Protein AF-A0A090WNZ6-F1 (afdb_monomer)

Structure (mmCIF, N/CA/C/O backbone):
data_AF-A0A090WNZ6-F1
#
_entry.id   AF-A0A090WNZ6-F1
#
loop_
_atom_site.group_PDB
_atom_site.id
_atom_site.type_symbol
_atom_site.label_atom_id
_atom_site.label_alt_id
_atom_site.label_comp_id
_atom_site.label_asym_id
_atom_site.label_entity_id
_atom_site.label_seq_id
_atom_site.pdbx_PDB_ins_code
_atom_site.Cartn_x
_atom_site.Cartn_y
_atom_site.Cartn_z
_atom_site.occupancy
_atom_site.B_iso_or_equiv
_atom_site.auth_seq_id
_atom_site.auth_comp_id
_atom_site.auth_asym_id
_atom_site.auth_atom_id
_atom_site.pdbx_PDB_model_num
ATOM 1 N N . MET A 1 1 ? -18.895 10.164 -5.876 1.00 46.97 1 MET A N 1
ATOM 2 C CA . MET A 1 1 ? -17.592 10.548 -5.286 1.00 46.97 1 MET A CA 1
ATOM 3 C C . MET A 1 1 ? -16.826 11.353 -6.332 1.00 46.97 1 MET A C 1
ATOM 5 O O . MET A 1 1 ? -16.895 10.978 -7.493 1.00 46.97 1 MET A O 1
ATOM 9 N N . LYS A 1 2 ? -16.181 12.482 -5.998 1.00 40.06 2 LYS A N 1
ATOM 10 C CA . LYS A 1 2 ? -15.364 13.226 -6.980 1.00 40.06 2 LYS A CA 1
ATOM 11 C C . LYS A 1 2 ? -13.959 12.619 -6.993 1.00 40.06 2 LYS A C 1
ATOM 13 O O . LYS A 1 2 ? -13.130 12.989 -6.171 1.00 40.06 2 LYS A O 1
ATOM 18 N N . VAL A 1 3 ? -13.725 11.649 -7.872 1.00 45.88 3 VAL A N 1
ATOM 19 C CA . VAL A 1 3 ? -12.399 11.051 -8.083 1.00 45.88 3 VAL A CA 1
ATOM 20 C C . VAL A 1 3 ? -11.543 12.067 -8.836 1.00 45.88 3 VAL A C 1
ATOM 22 O O . VAL A 1 3 ? -11.916 12.508 -9.922 1.00 45.88 3 VAL A O 1
ATOM 25 N N . LYS A 1 4 ? -10.422 12.494 -8.249 1.00 48.03 4 LYS A N 1
ATOM 26 C CA . LYS A 1 4 ? -9.432 13.307 -8.961 1.00 48.03 4 LYS A CA 1
ATOM 27 C C . LYS A 1 4 ? -8.450 12.349 -9.619 1.00 48.03 4 LYS A C 1
ATOM 29 O O . LYS A 1 4 ? -7.671 11.716 -8.916 1.00 48.03 4 LYS A O 1
ATOM 34 N N . GLN A 1 5 ? -8.481 12.269 -10.946 1.00 51.75 5 GLN A N 1
ATOM 35 C CA . GLN A 1 5 ? -7.433 11.579 -11.689 1.00 51.75 5 GLN A CA 1
ATOM 36 C C . GLN A 1 5 ? -6.120 12.337 -11.487 1.00 51.75 5 GLN A C 1
ATOM 38 O O . GLN A 1 5 ? -6.023 13.539 -11.755 1.00 51.75 5 GLN A O 1
ATOM 43 N N . VAL A 1 6 ? -5.133 11.643 -10.936 1.00 55.00 6 VAL A N 1
ATOM 44 C CA . VAL A 1 6 ? -3.769 12.140 -10.805 1.00 55.00 6 VAL A CA 1
ATOM 45 C C . VAL A 1 6 ? -2.987 11.459 -11.910 1.00 55.00 6 VAL A C 1
ATOM 47 O O . VAL A 1 6 ? -2.898 10.241 -11.913 1.00 55.00 6 VAL A O 1
ATOM 50 N N . TYR A 1 7 ? -2.457 12.234 -12.848 1.00 58.69 7 TYR A N 1
ATOM 51 C CA . TYR A 1 7 ? -1.535 11.727 -13.855 1.00 58.69 7 TYR A CA 1
ATOM 52 C C . TYR A 1 7 ? -0.127 12.126 -13.439 1.00 58.69 7 TYR A C 1
ATOM 54 O O . TYR A 1 7 ? 0.137 13.302 -13.179 1.00 58.69 7 TYR A O 1
ATOM 62 N N . ASN A 1 8 ? 0.762 11.145 -13.355 1.00 72.25 8 ASN A N 1
ATOM 63 C CA . ASN A 1 8 ? 2.189 11.373 -13.232 1.00 72.25 8 ASN A CA 1
ATOM 64 C C . ASN A 1 8 ? 2.881 10.407 -14.208 1.00 72.25 8 ASN A C 1
ATOM 66 O O . ASN A 1 8 ? 2.684 9.201 -14.062 1.00 72.25 8 ASN A O 1
ATOM 70 N N . PRO A 1 9 ? 3.641 10.920 -15.196 1.00 75.25 9 PRO A N 1
ATOM 71 C CA . PRO A 1 9 ? 4.259 10.104 -16.243 1.00 75.25 9 PRO A CA 1
ATOM 72 C C . PRO A 1 9 ? 5.263 9.072 -15.712 1.00 75.25 9 PRO A C 1
ATOM 74 O O . PRO A 1 9 ? 5.584 8.117 -16.413 1.00 75.25 9 PRO A O 1
ATOM 77 N N . ASP A 1 10 ? 5.739 9.229 -14.476 1.00 83.44 10 ASP A N 1
ATOM 78 C CA . ASP A 1 10 ? 6.678 8.285 -13.875 1.00 83.44 10 ASP A CA 1
ATOM 79 C C . ASP A 1 10 ? 6.022 6.943 -13.515 1.00 83.44 10 ASP A C 1
ATOM 81 O O . ASP A 1 10 ? 6.733 5.941 -13.391 1.00 83.44 10 ASP A O 1
ATOM 85 N N . PHE A 1 11 ? 4.690 6.907 -13.382 1.00 88.19 11 PHE A N 1
ATOM 86 C CA . PHE A 1 11 ? 3.914 5.730 -12.992 1.00 88.19 11 PHE A CA 1
ATOM 87 C C . PHE A 1 11 ? 3.150 5.129 -14.173 1.00 88.19 11 PHE A C 1
ATOM 89 O O . PHE A 1 11 ? 2.476 5.838 -14.914 1.00 88.19 11 PHE A O 1
ATOM 96 N N . ASP A 1 12 ? 3.223 3.807 -14.293 1.00 90.50 12 ASP A N 1
ATOM 97 C CA . ASP A 1 12 ? 2.558 3.011 -15.334 1.00 90.50 12 ASP A CA 1
ATOM 98 C C . ASP A 1 12 ? 1.103 2.702 -14.959 1.00 90.50 12 ASP A C 1
ATOM 100 O O . ASP A 1 12 ? 0.230 2.569 -15.811 1.00 90.50 12 ASP A O 1
ATOM 104 N N . PHE A 1 13 ? 0.813 2.671 -13.658 1.00 90.94 13 PHE A N 1
ATOM 105 C CA . PHE A 1 13 ? -0.542 2.634 -13.125 1.00 90.94 13 PHE A CA 1
ATOM 106 C C . PHE A 1 13 ? -0.665 3.612 -11.960 1.00 90.94 13 PHE A C 1
ATOM 108 O O . PHE A 1 13 ? 0.208 3.680 -11.095 1.00 90.94 13 PHE A O 1
ATOM 115 N N . ILE A 1 14 ? -1.759 4.369 -11.913 1.00 90.00 14 ILE A N 1
ATOM 116 C CA . ILE A 1 14 ? -2.039 5.304 -10.824 1.00 90.00 14 ILE A CA 1
ATOM 117 C C . ILE A 1 14 ? -3.527 5.306 -10.509 1.00 90.00 14 ILE A C 1
ATOM 119 O O . ILE A 1 14 ? -4.358 5.484 -11.390 1.00 90.00 14 ILE A O 1
ATOM 123 N N . CYS A 1 15 ? -3.883 5.120 -9.243 1.00 88.25 15 CYS A N 1
ATOM 124 C CA . CYS A 1 15 ? -5.271 5.190 -8.802 1.00 88.25 15 CYS A CA 1
ATOM 125 C C . CYS A 1 15 ? -5.361 5.785 -7.398 1.00 88.25 15 CYS A C 1
ATOM 127 O O . CYS A 1 15 ? -4.384 5.851 -6.648 1.00 88.25 15 CYS A O 1
ATOM 129 N N . GLY A 1 16 ? -6.549 6.244 -7.028 1.00 84.50 16 GLY A N 1
ATOM 130 C CA . GLY A 1 16 ? -6.779 6.754 -5.691 1.00 84.50 16 GLY A CA 1
ATOM 131 C C . GLY A 1 16 ? -7.926 7.735 -5.607 1.00 84.50 16 GLY A C 1
ATOM 132 O O . GLY A 1 16 ? -8.477 8.196 -6.605 1.00 84.50 16 GLY A O 1
ATOM 133 N N . TYR A 1 17 ? -8.268 8.082 -4.378 1.00 78.31 17 TYR A N 1
ATOM 134 C CA . TYR A 1 17 ? -9.267 9.091 -4.086 1.00 78.31 17 TYR A CA 1
ATOM 135 C C . TYR A 1 17 ? -8.933 9.801 -2.776 1.00 78.31 17 TYR A C 1
ATOM 137 O O . TYR A 1 17 ? -8.335 9.239 -1.859 1.00 78.31 17 TYR A O 1
ATOM 145 N N . ILE A 1 18 ? -9.353 11.059 -2.686 1.00 73.19 18 ILE A N 1
ATOM 146 C CA . ILE A 1 18 ? -9.272 11.878 -1.478 1.00 73.19 18 ILE A CA 1
ATOM 147 C C . ILE A 1 18 ? -10.666 12.447 -1.240 1.00 73.19 18 ILE A C 1
ATOM 149 O O . ILE A 1 18 ? -11.291 12.946 -2.175 1.00 73.19 18 ILE A O 1
ATOM 153 N N . GLY A 1 19 ? -11.152 12.372 -0.001 1.00 63.72 19 GLY A N 1
ATOM 154 C CA . GLY A 1 19 ? -12.458 12.927 0.365 1.00 63.72 19 GLY A CA 1
ATOM 155 C C . GLY A 1 19 ? -13.442 11.930 0.974 1.00 63.72 19 GLY A C 1
ATOM 156 O O . GLY A 1 19 ? -14.636 12.220 1.015 1.00 63.72 19 GLY A O 1
ATOM 157 N N . GLY A 1 20 ? -12.972 10.767 1.433 1.00 61.25 20 GLY A N 1
ATOM 158 C CA . GLY A 1 20 ? -13.752 9.909 2.322 1.00 61.25 20 GLY A CA 1
ATOM 159 C C . GLY A 1 20 ? -13.645 10.411 3.762 1.00 61.25 20 GLY A C 1
ATOM 160 O O . GLY A 1 20 ? -12.571 10.831 4.185 1.00 61.25 20 GLY A O 1
ATOM 161 N N . PHE A 1 21 ? -14.742 10.376 4.521 1.00 55.56 21 PHE A N 1
ATOM 162 C CA . PHE A 1 21 ? -14.697 10.618 5.973 1.00 55.56 21 PHE A 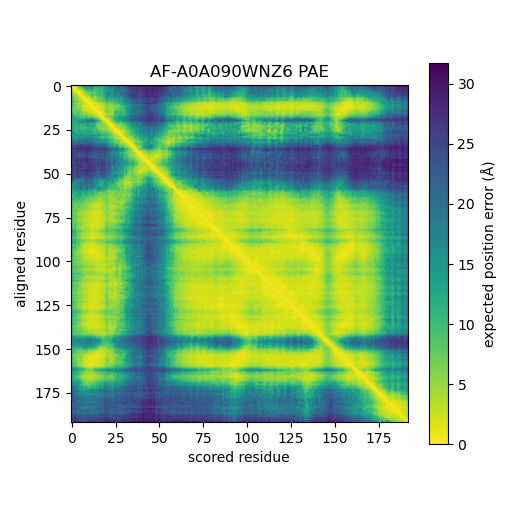CA 1
ATOM 163 C C . PHE A 1 21 ? -14.261 9.370 6.757 1.00 55.56 21 PHE A C 1
ATOM 165 O O . PHE A 1 21 ? -13.927 9.466 7.935 1.00 55.56 21 PHE A O 1
ATOM 172 N N . ASP A 1 22 ? -14.277 8.201 6.111 1.00 68.69 22 ASP A N 1
ATOM 173 C CA . ASP A 1 22 ? -13.901 6.931 6.719 1.00 68.69 22 ASP A CA 1
ATOM 174 C C . ASP A 1 22 ? -12.411 6.640 6.479 1.00 68.69 22 ASP A C 1
ATOM 176 O O . ASP A 1 22 ? -11.923 6.656 5.347 1.00 68.69 22 ASP A O 1
ATOM 180 N N . ASP A 1 23 ? -11.687 6.381 7.568 1.00 72.38 23 ASP A N 1
ATOM 181 C CA . ASP A 1 23 ? -10.275 5.994 7.555 1.00 72.38 23 ASP A CA 1
ATOM 182 C C . ASP A 1 23 ? -10.031 4.666 6.833 1.00 72.38 23 ASP A C 1
ATOM 184 O O . ASP A 1 23 ? -10.890 3.783 6.851 1.00 72.38 23 ASP A O 1
ATOM 188 N N . VAL A 1 24 ? -8.822 4.492 6.277 1.00 69.88 24 VAL A N 1
ATOM 189 C CA . VAL A 1 24 ? -8.410 3.225 5.656 1.00 69.88 24 VAL A CA 1
ATOM 190 C C . VAL A 1 24 ? -8.458 2.093 6.700 1.00 69.88 24 VAL A C 1
ATOM 192 O O . VAL A 1 24 ? -7.712 2.118 7.696 1.00 69.88 24 VAL A O 1
ATOM 195 N N . PRO A 1 25 ? -9.351 1.108 6.513 1.00 75.56 25 PRO A N 1
ATOM 196 C CA . PRO A 1 25 ? -9.523 0.002 7.438 1.00 75.56 25 PRO A CA 1
ATOM 197 C C . PRO A 1 25 ? -8.424 -1.046 7.235 1.00 75.56 25 PRO A C 1
ATOM 199 O O . PRO A 1 25 ? -7.869 -1.190 6.150 1.00 75.56 25 PRO A O 1
ATOM 202 N N . THR A 1 26 ? -8.126 -1.806 8.283 1.00 73.75 26 THR A N 1
ATOM 203 C CA . THR A 1 26 ? -7.236 -2.970 8.222 1.00 73.75 26 THR A CA 1
ATOM 204 C C . THR A 1 26 ? -8.030 -4.248 8.449 1.00 73.75 26 THR A C 1
ATOM 206 O O . THR A 1 26 ? -9.087 -4.247 9.087 1.00 73.75 26 THR A O 1
ATOM 209 N N . LYS A 1 27 ? -7.508 -5.389 7.980 1.00 68.88 27 LYS A N 1
ATOM 210 C CA . LYS A 1 27 ? -8.117 -6.707 8.251 1.00 68.88 27 LYS A CA 1
ATOM 211 C C . LYS A 1 27 ? -8.309 -6.976 9.755 1.00 68.88 27 LYS A C 1
ATOM 213 O O . LYS A 1 27 ? -9.261 -7.665 10.124 1.00 68.88 27 LYS A O 1
ATOM 218 N N . GLN A 1 28 ? -7.458 -6.402 10.607 1.00 64.94 28 GLN A N 1
ATOM 219 C CA . GLN A 1 28 ? -7.516 -6.533 12.065 1.00 64.94 28 GLN A CA 1
ATOM 220 C C . GLN A 1 28 ? -8.725 -5.817 12.690 1.00 64.94 28 GLN A C 1
ATOM 222 O O . GLN A 1 28 ? -9.253 -6.288 13.695 1.00 64.94 28 GLN A O 1
ATOM 227 N N . ASP A 1 29 ? -9.248 -4.753 12.066 1.00 67.44 29 ASP A N 1
ATOM 228 C CA . ASP A 1 29 ? -10.399 -4.007 12.603 1.00 67.44 29 ASP A CA 1
ATOM 229 C C . ASP A 1 29 ? -11.680 -4.857 12.682 1.00 67.44 29 ASP A C 1
ATOM 231 O O . ASP A 1 29 ? -12.606 -4.530 13.431 1.00 67.44 29 ASP A O 1
ATOM 235 N N . LYS A 1 30 ? -11.740 -5.972 11.931 1.00 62.41 30 LYS A N 1
ATOM 236 C CA . LYS A 1 30 ? -12.849 -6.942 11.954 1.00 62.41 30 LYS A CA 1
ATOM 237 C C . LYS A 1 30 ? -13.059 -7.574 13.328 1.00 62.41 30 LYS A C 1
ATOM 239 O O . LYS A 1 30 ? -14.115 -8.174 13.537 1.00 62.41 30 LYS A O 1
ATOM 244 N N . PHE A 1 31 ? -12.094 -7.457 14.235 1.00 62.16 31 PHE A N 1
ATOM 245 C CA . PHE A 1 31 ? -12.115 -8.076 15.548 1.00 62.16 31 PHE A CA 1
ATOM 246 C C . PHE A 1 31 ? -11.919 -7.017 16.634 1.00 62.16 31 PHE A C 1
ATOM 248 O O . PHE A 1 31 ? -11.052 -6.154 16.544 1.00 62.16 31 PHE A O 1
ATOM 255 N N . LYS A 1 32 ? -12.751 -7.062 17.677 1.00 66.81 32 LYS A N 1
ATOM 256 C CA . LYS A 1 32 ? -12.635 -6.197 18.852 1.00 66.81 32 LYS A CA 1
ATOM 257 C C . LYS A 1 32 ? -12.333 -7.064 20.073 1.00 66.81 32 LYS A C 1
ATOM 259 O O . LYS A 1 32 ? -13.091 -8.006 20.313 1.00 66.81 32 LYS A O 1
ATOM 264 N N . PRO A 1 33 ? -11.296 -6.749 20.866 1.00 59.56 33 PRO A N 1
ATOM 265 C CA . PRO A 1 33 ? -11.034 -7.480 22.097 1.00 59.56 33 PRO A CA 1
ATOM 266 C C . PRO A 1 33 ? -12.213 -7.329 23.066 1.00 59.56 33 PRO A C 1
ATOM 268 O O . PRO A 1 33 ? -12.724 -6.224 23.293 1.00 59.56 33 PRO A O 1
ATOM 271 N N . ILE A 1 34 ? -12.647 -8.446 23.639 1.00 68.44 34 ILE A N 1
ATOM 272 C CA . ILE A 1 34 ? -13.636 -8.523 24.708 1.00 68.44 34 ILE A CA 1
ATOM 273 C C . ILE A 1 34 ? -12.885 -8.270 26.013 1.00 68.44 34 ILE A C 1
ATOM 275 O O . ILE A 1 34 ? -12.335 -9.176 26.631 1.00 68.44 34 ILE A O 1
ATOM 279 N N . LYS A 1 35 ? -12.826 -7.005 26.432 1.00 54.38 35 LYS A N 1
ATOM 280 C CA . LYS A 1 35 ? -12.226 -6.657 27.722 1.00 54.38 35 LYS A CA 1
ATOM 281 C C . LYS A 1 35 ? -13.115 -7.185 28.855 1.00 54.38 35 LYS A C 1
ATOM 283 O O . LYS A 1 35 ? -14.310 -6.901 28.866 1.00 54.38 35 LYS A O 1
ATOM 288 N N . GLN A 1 36 ? -12.506 -7.901 29.804 1.00 54.12 36 GLN A N 1
ATOM 289 C CA . GLN A 1 36 ? -13.090 -8.273 31.104 1.00 54.12 36 GLN A CA 1
ATOM 290 C C . GLN A 1 36 ? -14.304 -9.215 31.057 1.00 54.12 36 GLN A C 1
ATOM 292 O O . GLN A 1 36 ? -15.269 -9.017 31.795 1.00 54.12 36 GLN A O 1
ATOM 297 N N . LYS A 1 37 ? -14.275 -10.263 30.228 1.00 52.53 37 LYS A N 1
ATOM 298 C CA . LYS A 1 37 ? -15.237 -11.362 30.382 1.00 52.53 37 LYS A CA 1
ATOM 299 C C . LYS A 1 37 ? -14.519 -12.690 30.543 1.00 52.53 37 LYS A C 1
ATOM 301 O O . LYS A 1 37 ? -13.953 -13.200 29.586 1.00 52.53 37 LYS A O 1
ATOM 306 N N . THR A 1 38 ? -14.600 -13.239 31.750 1.00 56.81 38 THR A N 1
ATOM 307 C CA . THR A 1 38 ? -14.494 -14.677 31.984 1.00 56.81 38 THR A CA 1
ATOM 308 C C . THR A 1 38 ? -15.578 -15.343 31.140 1.00 56.81 38 THR A C 1
ATOM 310 O O . THR A 1 38 ? -16.764 -15.055 31.323 1.00 56.81 38 THR A O 1
ATOM 313 N N . LEU A 1 39 ? -15.181 -16.131 30.143 1.00 60.06 39 LEU A N 1
ATOM 314 C CA . LEU A 1 39 ? -16.122 -16.881 29.317 1.00 60.06 39 LEU A CA 1
ATOM 315 C C . LEU A 1 39 ? -16.300 -18.263 29.931 1.00 60.06 39 LEU A C 1
ATOM 317 O O . LEU A 1 39 ? -15.324 -18.919 30.277 1.00 60.06 39 LEU A O 1
ATOM 321 N N . PHE A 1 40 ? -17.549 -18.695 30.044 1.00 66.25 40 PHE A N 1
ATOM 322 C CA . PHE A 1 40 ? -17.894 -20.048 30.457 1.00 66.25 40 PHE A CA 1
ATOM 323 C C . PHE A 1 40 ? -18.467 -20.774 29.245 1.00 66.25 40 PHE A C 1
ATOM 325 O O . PHE A 1 40 ? -19.323 -20.220 28.549 1.00 66.25 40 PHE A O 1
ATOM 332 N N . TYR A 1 41 ? -17.997 -21.989 28.980 1.00 72.25 41 TYR A N 1
ATOM 333 C CA . TYR A 1 41 ? -18.633 -22.891 28.021 1.00 72.25 41 TYR A CA 1
ATOM 334 C C . TYR A 1 41 ? -19.065 -24.168 28.735 1.00 72.25 41 TYR A C 1
ATOM 336 O O . TYR A 1 41 ? -18.446 -24.565 29.720 1.00 72.25 41 TYR A O 1
ATOM 344 N N . LYS A 1 42 ? -20.146 -24.786 28.253 1.00 66.88 42 LYS A N 1
ATOM 345 C CA . LYS A 1 42 ? -20.572 -26.111 28.706 1.00 66.88 42 LYS A CA 1
ATOM 346 C C . LYS A 1 42 ? -20.063 -27.161 27.733 1.00 66.88 42 LYS A C 1
ATOM 348 O O . LYS A 1 42 ? -20.225 -26.979 26.526 1.00 66.88 42 LYS A O 1
ATOM 353 N N . ASP A 1 43 ? -19.440 -28.207 28.259 1.00 75.31 43 ASP A N 1
ATOM 354 C CA . ASP A 1 43 ? -19.105 -29.396 27.475 1.00 75.31 43 ASP A CA 1
ATOM 355 C C . ASP A 1 43 ? -20.363 -30.232 27.163 1.00 75.31 43 ASP A C 1
ATOM 357 O O . ASP A 1 43 ? -21.478 -29.903 27.583 1.00 75.31 43 ASP A O 1
ATOM 361 N N . GLU A 1 44 ? -20.192 -31.300 26.380 1.00 75.38 44 GLU A N 1
ATOM 362 C CA . GLU A 1 44 ? -21.281 -32.210 25.991 1.00 75.38 44 GLU A CA 1
ATOM 363 C C . GLU A 1 44 ? -21.911 -32.935 27.196 1.00 75.38 44 GLU A C 1
ATOM 365 O O . GLU A 1 44 ? -23.070 -33.346 27.129 1.00 75.38 44 GLU A O 1
ATOM 370 N N . ASP A 1 45 ? -21.191 -33.001 28.319 1.00 77.38 45 ASP A N 1
ATOM 371 C CA . ASP A 1 45 ? -21.620 -33.600 29.584 1.00 77.38 45 ASP A CA 1
ATOM 372 C C . ASP A 1 45 ? -22.269 -32.577 30.544 1.00 77.38 45 ASP A C 1
ATOM 374 O O . ASP A 1 45 ? -22.720 -32.925 31.638 1.00 77.38 45 ASP A O 1
ATOM 378 N N . GLY A 1 46 ? -22.368 -31.308 30.132 1.00 75.62 46 GLY A N 1
ATOM 379 C CA . GLY A 1 46 ? -23.018 -30.230 30.876 1.00 75.62 46 GLY A CA 1
ATOM 380 C C . GLY A 1 46 ? -22.157 -29.558 31.950 1.00 75.62 46 GLY A C 1
ATOM 381 O O . GLY A 1 46 ? -22.682 -28.709 32.680 1.00 75.62 46 GLY A O 1
ATOM 382 N N . ASN A 1 47 ? -20.864 -29.878 32.042 1.00 78.81 47 ASN A N 1
ATOM 383 C CA . ASN A 1 47 ? -19.939 -29.234 32.972 1.00 78.81 47 ASN A CA 1
ATOM 384 C C . ASN A 1 47 ? -19.519 -27.857 32.445 1.00 78.81 47 ASN A C 1
ATOM 386 O O . ASN A 1 47 ? -19.192 -27.698 31.268 1.00 78.81 47 ASN A O 1
ATOM 390 N N . GLU A 1 48 ? -19.515 -26.852 33.324 1.00 74.62 48 GLU A N 1
ATOM 391 C CA . GLU A 1 48 ? -19.048 -25.503 32.994 1.00 74.62 48 GLU A CA 1
ATOM 392 C C . GLU A 1 48 ? -17.533 -25.389 33.148 1.00 74.62 48 GLU A C 1
ATOM 394 O O . GLU A 1 48 ? -16.980 -25.608 34.224 1.00 74.62 48 GLU A O 1
ATOM 399 N N . HIS A 1 49 ? -16.877 -24.968 32.071 1.00 74.00 49 HIS A N 1
ATOM 400 C CA . HIS A 1 49 ? -15.445 -24.712 32.026 1.00 74.00 49 HIS A CA 1
ATOM 401 C C . HIS A 1 49 ? -15.184 -23.221 31.842 1.00 74.00 49 HIS A C 1
ATOM 403 O O . HIS A 1 49 ? -15.764 -22.571 30.967 1.00 74.00 49 HIS A O 1
ATOM 409 N N . GLN A 1 50 ? -14.286 -22.683 32.665 1.00 72.62 50 GLN A N 1
ATOM 410 C CA . GLN A 1 50 ? -13.826 -21.301 32.592 1.00 72.62 50 GLN A CA 1
ATOM 411 C C . GLN A 1 50 ? -12.697 -21.177 31.564 1.00 72.62 50 GLN A C 1
ATOM 413 O O . GLN A 1 50 ? -11.663 -21.831 31.670 1.00 72.62 50 GLN A O 1
ATOM 418 N N . LEU A 1 51 ? -12.891 -20.307 30.577 1.00 63.06 51 LEU A N 1
ATOM 419 C CA . LEU A 1 51 ? -11.876 -19.926 29.605 1.00 63.06 51 LEU A CA 1
ATOM 420 C C . LEU A 1 51 ? -11.197 -18.634 30.070 1.00 63.06 51 LEU A C 1
ATOM 422 O O . LEU A 1 51 ? -11.822 -17.571 30.140 1.00 63.06 51 LEU A O 1
ATOM 426 N N . GLU A 1 52 ? -9.901 -18.730 30.357 1.00 58.09 52 GLU A N 1
ATOM 427 C CA . GLU A 1 52 ? -9.027 -17.589 30.635 1.00 58.09 52 GLU A CA 1
ATOM 428 C C . GLU A 1 52 ? -8.170 -17.290 29.399 1.00 58.09 52 GLU A C 1
ATOM 430 O O . GLU A 1 52 ? -7.529 -18.182 28.848 1.00 58.09 52 GLU A O 1
ATOM 435 N N . GLY A 1 53 ? -8.192 -16.044 28.922 1.00 59.00 53 GLY A N 1
ATOM 436 C CA . GLY A 1 53 ? -7.458 -15.632 27.724 1.00 59.00 53 GLY A CA 1
ATOM 437 C C . GLY A 1 53 ? -7.939 -14.304 27.138 1.00 59.00 53 GLY A C 1
ATOM 438 O O . GLY A 1 53 ? -8.904 -13.700 27.611 1.00 59.00 53 GLY A O 1
ATOM 439 N N . GLU A 1 54 ? -7.257 -13.834 26.093 1.00 57.34 54 GLU A N 1
ATOM 440 C CA . GLU A 1 54 ? -7.683 -12.668 25.315 1.00 57.34 54 GLU A CA 1
ATOM 441 C C . GLU A 1 54 ? -8.699 -13.094 24.247 1.00 57.34 54 GLU A C 1
ATOM 443 O O . GLU A 1 54 ? -8.359 -13.710 23.238 1.00 57.34 54 GLU A O 1
ATOM 448 N N . PHE A 1 55 ? -9.974 -12.772 24.467 1.00 64.81 55 PHE A N 1
ATOM 449 C CA . PHE A 1 55 ? -11.046 -13.107 23.529 1.00 64.81 55 PHE A CA 1
ATOM 450 C C . PHE A 1 55 ? -11.334 -11.950 22.582 1.00 64.81 55 PHE A C 1
ATOM 452 O O . PHE A 1 55 ? -11.362 -10.790 22.990 1.00 64.81 55 PHE A O 1
ATOM 459 N N . TYR A 1 56 ? -11.635 -12.263 21.324 1.00 58.97 56 TYR A N 1
ATOM 460 C CA . TYR A 1 56 ? -11.970 -11.274 20.305 1.00 58.97 56 TYR A CA 1
ATOM 461 C C . TYR A 1 56 ? -13.347 -11.568 19.706 1.00 58.97 56 TYR A C 1
ATOM 463 O O . TYR A 1 56 ? -13.641 -12.692 19.310 1.00 58.97 56 TYR A O 1
ATOM 471 N N . ALA A 1 57 ? -14.196 -10.545 19.616 1.00 62.91 57 ALA A N 1
ATOM 472 C CA . ALA A 1 57 ? -15.504 -10.624 18.973 1.00 62.91 57 ALA A CA 1
ATOM 473 C C . ALA A 1 57 ? -15.476 -9.971 17.589 1.00 62.91 57 ALA A C 1
ATOM 475 O O . ALA A 1 57 ? -14.785 -8.975 17.370 1.00 62.91 57 ALA A O 1
ATOM 476 N N . SER A 1 58 ? -16.292 -10.483 16.667 1.00 64.44 58 SER A N 1
ATOM 477 C CA . SER A 1 58 ? -16.527 -9.845 15.368 1.00 64.44 58 SER A CA 1
ATOM 478 C C . SER A 1 58 ? -17.076 -8.425 15.547 1.00 64.44 58 SER A C 1
ATOM 480 O O . SER A 1 58 ? -18.111 -8.216 16.178 1.00 64.44 58 SER A O 1
ATOM 482 N N . ASN A 1 59 ? -16.414 -7.446 14.938 1.00 74.25 59 ASN A N 1
ATOM 483 C CA . ASN A 1 59 ? -16.855 -6.062 14.873 1.00 74.25 59 ASN A CA 1
ATOM 484 C C . ASN A 1 59 ? -17.611 -5.820 13.559 1.00 74.25 59 ASN A C 1
ATOM 486 O O . ASN A 1 59 ? -17.023 -5.483 12.529 1.00 74.25 59 ASN A O 1
ATOM 490 N N . ASN A 1 60 ? -18.932 -6.005 13.590 1.00 72.69 60 ASN A N 1
ATOM 491 C CA . ASN A 1 60 ? -19.773 -5.926 12.390 1.00 72.69 60 ASN A CA 1
ATOM 492 C C . ASN A 1 60 ? -19.731 -4.539 11.722 1.00 72.69 60 ASN A C 1
ATOM 494 O O . ASN A 1 60 ? -19.687 -4.461 10.499 1.00 72.69 60 ASN A O 1
ATOM 498 N N . LYS A 1 61 ? -19.614 -3.456 12.505 1.00 71.88 61 LYS A N 1
ATOM 499 C CA . LYS A 1 61 ? -19.469 -2.090 11.975 1.00 71.88 61 LYS A CA 1
ATOM 500 C C . LYS A 1 61 ? -18.148 -1.899 11.221 1.00 71.88 61 LYS A C 1
ATOM 502 O O . LYS A 1 61 ? -18.124 -1.303 10.152 1.00 71.88 61 LYS A O 1
ATOM 507 N N . ALA A 1 62 ? -17.046 -2.433 11.747 1.00 70.00 62 ALA A N 1
ATOM 508 C CA . ALA A 1 62 ? -15.760 -2.383 11.051 1.00 70.00 62 ALA A CA 1
ATOM 509 C C . ALA A 1 62 ? -15.750 -3.243 9.779 1.00 70.00 62 ALA A C 1
ATOM 511 O O . ALA A 1 62 ? -15.162 -2.845 8.778 1.00 70.00 62 ALA A O 1
ATOM 512 N N . LYS A 1 63 ? -16.447 -4.388 9.783 1.00 72.88 63 LYS A N 1
ATOM 513 C CA . LYS A 1 63 ? -16.646 -5.204 8.574 1.00 72.88 63 LYS A CA 1
ATOM 514 C C . LYS A 1 63 ? -17.410 -4.445 7.488 1.00 72.88 63 LYS A C 1
ATOM 516 O O . LYS A 1 63 ? -17.030 -4.529 6.326 1.00 72.88 63 LYS A O 1
ATOM 521 N N . GLU A 1 64 ? -18.462 -3.714 7.847 1.00 77.00 64 GLU A N 1
ATOM 522 C CA . GLU A 1 64 ? -19.204 -2.870 6.901 1.00 77.00 64 GLU A CA 1
ATOM 523 C C . GLU A 1 64 ? -18.341 -1.736 6.343 1.00 77.00 64 GLU A C 1
ATOM 525 O O . GLU A 1 64 ? -18.339 -1.513 5.135 1.00 77.00 64 GLU A O 1
ATOM 530 N N . ASN A 1 65 ? -17.564 -1.063 7.196 1.00 75.06 65 ASN A N 1
ATOM 531 C CA . ASN A 1 65 ? -16.649 -0.008 6.760 1.00 75.06 65 ASN A CA 1
ATOM 532 C C . ASN A 1 65 ? -15.562 -0.541 5.819 1.00 75.06 65 ASN A C 1
ATOM 534 O O . ASN A 1 65 ? -15.288 0.084 4.799 1.00 75.06 65 ASN A O 1
ATOM 538 N N . LEU A 1 66 ? -14.999 -1.719 6.110 1.00 78.81 66 LEU A N 1
ATOM 539 C CA . LEU A 1 66 ? -14.058 -2.391 5.214 1.00 78.81 66 LEU A CA 1
ATOM 540 C C . LEU A 1 66 ? -14.682 -2.676 3.851 1.00 78.81 66 LEU A C 1
ATOM 542 O O . LEU A 1 66 ? -14.071 -2.352 2.845 1.00 78.81 66 LEU A O 1
ATOM 546 N N . LYS A 1 67 ? -15.903 -3.219 3.813 1.00 81.50 67 LYS A N 1
ATOM 547 C CA . LYS A 1 67 ? -16.597 -3.494 2.548 1.00 81.50 67 LYS A CA 1
ATOM 548 C C . LYS A 1 67 ? -16.867 -2.227 1.739 1.00 81.50 67 LYS A C 1
ATOM 550 O O . LYS A 1 67 ? -16.742 -2.250 0.523 1.00 81.50 67 LYS A O 1
ATOM 555 N N . LYS A 1 68 ? -17.244 -1.127 2.398 1.00 82.38 68 LYS A N 1
ATOM 556 C CA . LYS A 1 68 ? -17.449 0.167 1.727 1.00 82.38 68 LYS A CA 1
ATOM 557 C C . LYS A 1 68 ? -16.146 0.718 1.162 1.00 82.38 68 LYS A C 1
ATOM 559 O O . LYS A 1 68 ? -16.130 1.186 0.030 1.00 82.38 68 LYS A O 1
ATOM 564 N N . PHE A 1 69 ? -15.071 0.658 1.948 1.00 82.56 69 PHE A N 1
ATOM 565 C CA . PHE A 1 69 ? -13.747 1.069 1.499 1.00 82.56 69 PHE A CA 1
ATOM 566 C C . PHE A 1 69 ? -13.289 0.230 0.305 1.00 82.56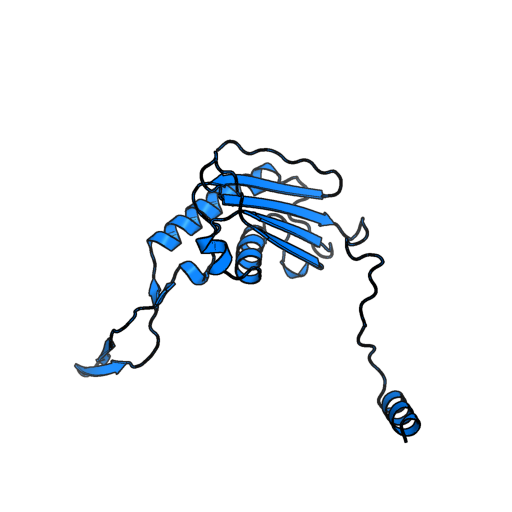 69 PHE A C 1
ATOM 568 O O . PHE A 1 69 ? -12.922 0.792 -0.717 1.00 82.56 69 PHE A O 1
ATOM 575 N N . GLU A 1 70 ? -13.377 -1.096 0.421 1.00 85.12 70 GLU A N 1
ATOM 576 C CA . GLU A 1 70 ? -13.044 -2.047 -0.640 1.00 85.12 70 GLU A CA 1
ATOM 577 C C . GLU A 1 70 ? -13.833 -1.748 -1.915 1.00 85.12 70 GLU A C 1
ATOM 579 O O . GLU A 1 70 ? -13.228 -1.596 -2.965 1.00 85.12 70 GLU A O 1
ATOM 584 N N . ALA A 1 71 ? -15.153 -1.565 -1.826 1.00 86.62 71 ALA A N 1
ATOM 585 C CA . ALA A 1 71 ? -15.979 -1.242 -2.987 1.00 86.62 71 ALA A CA 1
ATOM 586 C C . ALA A 1 71 ? -15.544 0.064 -3.674 1.00 86.62 71 ALA A C 1
ATOM 588 O O . ALA A 1 71 ? -15.342 0.078 -4.883 1.00 86.62 71 ALA A O 1
ATOM 589 N N . ASN A 1 72 ? -15.343 1.141 -2.906 1.00 84.31 72 ASN A N 1
ATOM 590 C CA . ASN A 1 72 ? -14.917 2.432 -3.458 1.00 84.31 72 ASN A CA 1
ATOM 591 C C . ASN A 1 72 ? -13.507 2.368 -4.060 1.00 84.31 72 ASN A C 1
ATOM 593 O O . ASN A 1 72 ? -13.209 3.040 -5.044 1.00 84.31 72 ASN A O 1
ATOM 597 N N . PHE A 1 73 ? -12.611 1.613 -3.427 1.00 86.12 73 PHE A N 1
ATOM 598 C CA . PHE A 1 73 ? -11.229 1.511 -3.864 1.00 86.12 73 PHE A CA 1
ATOM 599 C C . PHE A 1 73 ? -11.090 0.608 -5.094 1.00 86.12 73 PHE A C 1
ATOM 601 O O . PHE A 1 73 ? -10.383 0.975 -6.028 1.00 86.12 73 PHE A O 1
ATOM 608 N N . VAL A 1 74 ? -11.822 -0.507 -5.141 1.00 89.31 74 VAL A N 1
ATOM 609 C CA . VAL A 1 74 ? -11.917 -1.372 -6.324 1.00 89.31 74 VAL A CA 1
ATOM 610 C C . VAL A 1 74 ? -12.537 -0.618 -7.498 1.00 89.31 74 VAL A C 1
ATOM 612 O O . VAL A 1 74 ? -11.987 -0.687 -8.585 1.00 89.31 74 VAL A O 1
ATOM 615 N N . GLU A 1 75 ? -13.577 0.194 -7.285 1.00 89.06 75 GLU A N 1
ATOM 616 C CA . GLU A 1 75 ? -14.120 1.060 -8.346 1.00 89.06 75 GLU A CA 1
ATOM 617 C C . GLU A 1 75 ? -13.040 1.998 -8.920 1.00 89.06 75 GLU A C 1
ATOM 619 O O . GLU A 1 75 ? -12.922 2.152 -10.133 1.00 89.06 75 GLU A O 1
ATOM 624 N N . CYS A 1 76 ? -12.197 2.587 -8.065 1.00 86.75 76 CYS A N 1
ATOM 625 C CA . CYS A 1 76 ? -11.067 3.405 -8.514 1.00 86.75 76 CYS A CA 1
ATOM 626 C C . CYS A 1 76 ? -9.999 2.605 -9.273 1.00 86.75 76 CYS A C 1
ATOM 628 O O . CYS A 1 76 ? -9.381 3.161 -10.179 1.00 86.75 76 CYS A O 1
ATOM 630 N N . ILE A 1 77 ? -9.754 1.347 -8.896 1.00 89.75 77 ILE A N 1
ATOM 631 C CA . ILE A 1 77 ? -8.844 0.453 -9.623 1.00 89.75 77 ILE A CA 1
ATOM 632 C C . ILE A 1 77 ? -9.424 0.160 -11.004 1.00 89.75 77 ILE A C 1
ATOM 634 O O . ILE A 1 77 ? -8.749 0.403 -11.998 1.00 89.75 77 ILE A O 1
ATOM 638 N N . ASP A 1 78 ? -10.675 -0.296 -11.060 1.00 90.88 78 ASP A N 1
ATOM 639 C CA . ASP A 1 78 ? -11.346 -0.744 -12.280 1.00 90.88 78 ASP A CA 1
ATOM 640 C C . ASP A 1 78 ? -11.412 0.367 -13.339 1.00 90.88 78 ASP A C 1
ATOM 642 O O . ASP A 1 78 ? -11.244 0.103 -14.526 1.00 90.88 78 ASP A O 1
ATOM 646 N N . LEU A 1 79 ? -11.579 1.625 -12.916 1.00 89.62 79 LEU A N 1
ATOM 647 C CA . LEU A 1 79 ? -11.547 2.795 -13.803 1.00 89.62 79 LEU A CA 1
ATOM 648 C C . LEU A 1 79 ? -10.180 3.061 -14.453 1.00 89.62 79 LEU A C 1
ATOM 650 O O . LEU A 1 79 ? -10.118 3.797 -15.437 1.00 89.62 79 LEU A O 1
ATOM 654 N N . MET A 1 80 ? -9.103 2.523 -13.882 1.00 87.75 80 MET A N 1
ATOM 655 C CA . MET A 1 80 ? -7.726 2.726 -14.337 1.00 87.75 80 MET A CA 1
ATOM 656 C C . MET A 1 80 ? -7.130 1.471 -14.986 1.00 87.75 80 MET A C 1
ATOM 658 O O . MET A 1 80 ? -6.010 1.533 -15.491 1.00 87.75 80 MET A O 1
ATOM 662 N N . LEU A 1 81 ? -7.849 0.343 -14.975 1.00 91.62 81 LEU A N 1
ATOM 663 C CA . LEU A 1 81 ? -7.407 -0.872 -15.651 1.00 91.62 81 LEU A CA 1
ATOM 664 C C . LEU A 1 81 ? -7.392 -0.671 -17.169 1.00 91.62 81 LEU A C 1
ATOM 666 O O . LEU A 1 81 ? -8.255 -0.015 -17.755 1.00 91.62 81 LEU A O 1
ATOM 670 N N . THR A 1 82 ? -6.402 -1.290 -17.798 1.00 90.25 82 THR A N 1
ATOM 671 C CA . THR A 1 82 ? -6.233 -1.359 -19.253 1.00 90.25 82 THR A CA 1
ATOM 672 C C . THR A 1 82 ? -6.201 -2.821 -19.693 1.00 90.25 82 THR A C 1
ATOM 674 O O . THR A 1 82 ? -6.238 -3.728 -18.861 1.00 90.25 82 THR A O 1
ATOM 677 N N . GLU A 1 83 ? -6.098 -3.060 -21.000 1.00 91.44 83 GLU A N 1
ATOM 678 C CA . GLU A 1 83 ? -5.965 -4.412 -21.563 1.00 91.44 83 GLU A CA 1
ATOM 679 C C . GLU A 1 83 ? -4.690 -5.140 -21.097 1.00 91.44 83 GLU A C 1
ATOM 681 O O . GLU A 1 83 ? -4.651 -6.368 -21.110 1.00 91.44 83 GLU A O 1
ATOM 686 N N . ASP A 1 84 ? -3.680 -4.401 -20.626 1.00 89.69 84 ASP A N 1
ATOM 687 C CA . ASP A 1 84 ? -2.404 -4.949 -20.147 1.00 89.69 84 ASP A CA 1
ATOM 688 C C . ASP A 1 84 ? -2.474 -5.498 -18.710 1.00 89.69 84 ASP A C 1
ATOM 690 O O . ASP A 1 84 ? -1.526 -6.121 -18.225 1.00 89.69 84 ASP A O 1
ATOM 694 N N . HIS A 1 85 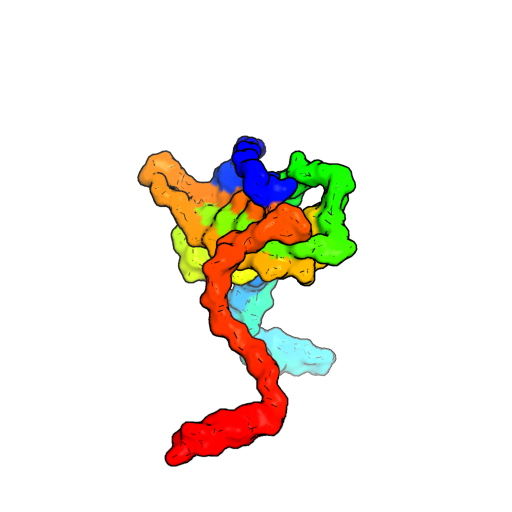? -3.589 -5.268 -18.011 1.00 93.75 85 HIS A N 1
ATOM 695 C CA . HIS A 1 85 ? -3.781 -5.702 -16.632 1.00 93.75 85 HIS A CA 1
ATOM 696 C C . HIS A 1 85 ? -4.539 -7.044 -16.541 1.00 93.75 85 HIS A C 1
ATOM 698 O O . HIS A 1 85 ? -5.425 -7.321 -17.351 1.00 93.75 85 HIS A O 1
ATOM 704 N N . PRO A 1 86 ? -4.269 -7.872 -15.511 1.00 95.81 86 PRO A N 1
ATOM 705 C CA . PRO A 1 86 ? -3.219 -7.697 -14.509 1.00 95.81 86 PRO A CA 1
ATOM 706 C C . PRO A 1 86 ? -1.824 -7.931 -15.101 1.00 95.81 86 PRO A C 1
ATOM 708 O O . PRO A 1 86 ? -1.636 -8.856 -15.896 1.00 95.81 86 PRO A O 1
ATOM 711 N N . TYR A 1 87 ? -0.841 -7.153 -14.642 1.00 94.62 87 TYR A N 1
ATOM 712 C CA . TYR A 1 87 ? 0.562 -7.341 -15.000 1.00 94.62 87 TYR A CA 1
ATOM 713 C C . TYR A 1 87 ? 1.022 -8.754 -14.646 1.00 94.62 87 TYR A C 1
ATOM 715 O O . TYR A 1 87 ? 0.946 -9.177 -13.490 1.00 94.62 87 TYR A O 1
ATOM 723 N N . LYS A 1 88 ? 1.516 -9.473 -15.653 1.00 94.19 88 LYS A N 1
ATOM 724 C CA . LYS A 1 88 ? 1.879 -10.890 -15.564 1.00 94.19 88 LYS A CA 1
ATOM 725 C C . LYS A 1 88 ? 3.285 -11.104 -15.021 1.00 94.19 88 LYS A C 1
ATOM 727 O O . LYS A 1 88 ? 4.182 -10.303 -15.286 1.00 94.19 88 LYS A O 1
ATOM 732 N N . SER A 1 89 ? 3.498 -12.214 -14.319 1.00 90.31 89 SER A N 1
ATOM 733 C CA . SER A 1 89 ? 4.854 -12.691 -14.012 1.00 90.31 89 SER A CA 1
ATOM 734 C C . SER A 1 89 ? 5.637 -12.932 -15.321 1.00 90.31 89 SER A C 1
ATOM 736 O O . SER A 1 89 ? 5.047 -13.443 -16.278 1.00 90.31 89 SER A O 1
ATOM 738 N N . PRO A 1 90 ? 6.933 -12.566 -15.427 1.00 92.94 90 PRO A N 1
ATOM 739 C CA . PRO A 1 90 ? 7.871 -12.181 -14.363 1.00 92.94 90 PRO A CA 1
ATOM 740 C C . PRO A 1 90 ? 8.030 -10.662 -14.152 1.00 92.94 90 PRO A C 1
ATOM 742 O O . PRO A 1 90 ? 9.068 -10.225 -13.658 1.00 92.94 90 PRO A O 1
ATOM 745 N N . THR A 1 91 ? 7.056 -9.839 -14.553 1.00 94.19 91 THR A N 1
ATOM 746 C CA . THR A 1 91 ? 7.151 -8.375 -14.424 1.00 94.19 91 THR A CA 1
ATOM 747 C C . THR A 1 91 ? 7.321 -7.956 -12.968 1.00 94.19 91 THR A C 1
ATOM 749 O O . THR A 1 91 ? 6.491 -8.305 -12.125 1.00 94.19 91 THR A O 1
ATOM 752 N N . GLN A 1 92 ? 8.377 -7.183 -12.699 1.00 95.31 92 GLN A N 1
ATOM 753 C CA . GLN A 1 92 ? 8.678 -6.638 -11.381 1.00 95.31 92 GLN A CA 1
ATOM 754 C C . GLN A 1 92 ? 8.105 -5.235 -11.209 1.00 95.31 92 GLN A C 1
ATOM 756 O O . GLN A 1 92 ? 8.157 -4.399 -12.114 1.00 95.31 92 GLN A O 1
ATOM 761 N N . LEU A 1 93 ? 7.573 -4.981 -10.019 1.00 95.31 93 LEU A N 1
ATOM 762 C CA . LEU A 1 93 ? 6.764 -3.815 -9.710 1.00 95.31 93 LEU A CA 1
ATOM 763 C C . LEU A 1 93 ? 7.354 -3.048 -8.532 1.00 95.31 93 LEU A C 1
ATOM 765 O O . LEU A 1 93 ? 7.763 -3.621 -7.521 1.00 95.31 93 LEU A O 1
ATOM 769 N N . GLU A 1 94 ? 7.324 -1.730 -8.640 1.00 95.69 94 GLU A N 1
ATOM 770 C CA . GLU A 1 94 ? 7.613 -0.817 -7.544 1.00 95.69 94 GLU A CA 1
ATOM 771 C C . GLU A 1 94 ? 6.353 -0.026 -7.205 1.00 95.69 94 GLU A C 1
ATOM 773 O O . GLU A 1 94 ? 5.778 0.651 -8.057 1.00 95.69 94 GLU A O 1
ATOM 778 N N . VAL A 1 95 ? 5.905 -0.126 -5.955 1.00 95.62 95 VAL A N 1
ATOM 779 C CA . VAL A 1 95 ? 4.643 0.458 -5.492 1.00 95.62 95 VAL A CA 1
ATOM 780 C C . VAL A 1 95 ? 4.922 1.645 -4.581 1.00 95.62 95 VAL A C 1
ATOM 782 O O . VAL A 1 95 ? 5.651 1.539 -3.596 1.00 95.62 95 VAL A O 1
ATOM 785 N N . VAL A 1 96 ? 4.283 2.776 -4.870 1.00 94.88 96 VAL A N 1
ATOM 786 C CA . VAL A 1 96 ? 4.323 3.991 -4.052 1.00 94.88 96 VAL A CA 1
ATOM 787 C C . VAL A 1 96 ? 2.917 4.306 -3.560 1.00 94.88 96 VAL A C 1
ATOM 789 O O . VAL A 1 96 ? 2.005 4.539 -4.348 1.00 94.88 96 VAL A O 1
ATOM 792 N N . MET A 1 97 ? 2.738 4.347 -2.244 1.00 93.81 97 MET A N 1
ATOM 793 C CA . MET A 1 97 ? 1.447 4.509 -1.585 1.00 93.81 97 MET A CA 1
ATOM 794 C C . MET A 1 97 ? 1.460 5.707 -0.633 1.00 93.81 97 MET A C 1
ATOM 796 O O . MET A 1 97 ? 2.320 5.833 0.239 1.00 93.81 97 MET A O 1
ATOM 800 N N . ASN A 1 98 ? 0.466 6.581 -0.768 1.00 90.81 98 ASN A N 1
ATOM 801 C CA . ASN A 1 98 ? 0.244 7.723 0.112 1.00 90.81 98 ASN A CA 1
ATOM 802 C C . ASN A 1 98 ? -1.139 7.620 0.746 1.00 90.81 98 ASN A C 1
ATOM 804 O O . ASN A 1 98 ? -2.154 7.681 0.055 1.00 90.81 98 ASN A O 1
ATOM 808 N N . ILE A 1 99 ? -1.176 7.476 2.066 1.00 90.94 99 ILE A N 1
ATOM 809 C CA . ILE A 1 99 ? -2.403 7.269 2.825 1.00 90.94 99 ILE A CA 1
ATOM 810 C C . ILE A 1 99 ? -2.660 8.483 3.710 1.00 90.94 99 ILE A C 1
ATOM 812 O O . ILE A 1 99 ? -1.863 8.820 4.591 1.00 90.94 99 ILE A O 1
ATOM 816 N N . LYS A 1 100 ? -3.802 9.131 3.495 1.00 88.12 100 LYS A N 1
ATOM 817 C CA . LYS A 1 100 ? -4.325 10.201 4.341 1.00 88.12 100 LYS A CA 1
ATOM 818 C C . LYS A 1 100 ? -5.393 9.640 5.267 1.00 88.12 100 LYS A C 1
ATOM 820 O O . LYS A 1 100 ? -6.267 8.892 4.834 1.00 88.12 100 LYS A O 1
ATOM 825 N N . MET A 1 101 ? -5.292 9.971 6.545 1.00 87.06 101 MET A N 1
ATOM 826 C CA . MET A 1 101 ? -6.180 9.462 7.588 1.00 87.06 101 MET A CA 1
ATOM 827 C C . MET A 1 101 ? -6.322 10.461 8.735 1.00 87.06 101 MET A C 1
ATOM 829 O O . MET A 1 101 ? -5.579 11.443 8.816 1.00 87.06 101 MET A O 1
ATOM 833 N N . SER A 1 102 ? -7.238 10.177 9.655 1.00 85.12 102 SER A N 1
ATOM 834 C CA . SER A 1 102 ? -7.390 10.920 10.903 1.00 85.12 102 SER A CA 1
ATOM 835 C C . SER A 1 102 ? -6.151 10.815 11.800 1.00 85.12 102 SER A C 1
ATOM 837 O O . SER A 1 102 ? -5.416 9.821 11.791 1.00 85.12 102 SER A O 1
ATOM 839 N N . GLU A 1 103 ? -5.933 11.815 12.660 1.00 86.25 103 GLU A N 1
ATOM 840 C CA . GLU A 1 103 ? -4.805 11.789 13.610 1.00 86.25 103 GLU A CA 1
ATOM 841 C C . GLU A 1 103 ? -4.899 10.614 14.584 1.00 86.25 103 GLU A C 1
ATOM 843 O O . GLU A 1 103 ? -3.887 10.034 14.987 1.00 86.25 103 GLU A O 1
ATOM 848 N N . LYS A 1 104 ? -6.131 10.256 14.961 1.00 85.12 104 LYS A N 1
ATOM 849 C CA . LYS A 1 104 ? -6.398 9.110 15.823 1.00 85.12 104 LYS A CA 1
ATOM 850 C C . LYS A 1 104 ? -5.920 7.827 15.155 1.00 85.12 104 LYS A C 1
ATOM 852 O O . LYS A 1 104 ? -5.225 7.042 15.796 1.00 85.12 104 LYS A O 1
ATOM 857 N N . ARG A 1 105 ? -6.275 7.630 13.882 1.00 84.44 105 ARG A N 1
ATOM 858 C CA . ARG A 1 105 ? -5.900 6.432 13.137 1.00 84.44 105 ARG A CA 1
ATOM 859 C C . ARG A 1 105 ? -4.403 6.366 12.890 1.00 84.44 105 ARG A C 1
ATOM 861 O O . ARG A 1 105 ? -3.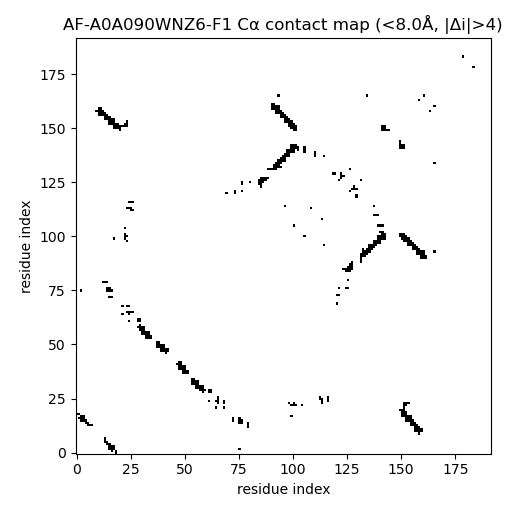819 5.316 13.127 1.00 84.44 105 ARG A O 1
ATOM 868 N N . LEU A 1 106 ? -3.779 7.486 12.524 1.00 89.38 106 LEU A N 1
ATOM 869 C CA . LEU A 1 106 ? -2.334 7.582 12.296 1.00 89.38 106 LEU A CA 1
ATOM 870 C C . LEU A 1 106 ? -1.512 6.998 13.456 1.00 89.38 106 LEU A C 1
ATOM 872 O O . LEU A 1 106 ? -0.510 6.321 13.214 1.00 89.38 106 LEU A O 1
ATOM 876 N N . LYS A 1 107 ? -1.959 7.240 14.695 1.00 88.44 107 LYS A N 1
ATOM 877 C CA . LYS A 1 107 ? -1.326 6.762 15.934 1.00 88.44 107 LYS A CA 1
ATOM 878 C C . LYS A 1 107 ? -1.685 5.323 16.308 1.00 88.44 107 LYS A C 1
ATOM 880 O O . LYS A 1 107 ? -0.976 4.731 17.110 1.00 88.44 107 LYS A O 1
ATOM 885 N N . SER A 1 108 ? -2.792 4.785 15.799 1.00 85.56 108 SER A N 1
ATOM 886 C CA . SER A 1 108 ? -3.328 3.489 16.231 1.00 85.56 108 SER A CA 1
ATOM 887 C C . SER A 1 108 ? -3.082 2.343 15.257 1.00 85.56 108 SER A C 1
ATOM 889 O O . SER A 1 108 ? -3.438 1.217 15.580 1.00 85.56 108 SER A O 1
ATOM 891 N N . VAL A 1 109 ? -2.615 2.626 14.040 1.00 86.81 109 VAL A N 1
ATOM 892 C CA . VAL A 1 109 ? -2.456 1.616 12.990 1.00 86.81 109 VAL A CA 1
ATOM 893 C C . VAL A 1 109 ? -1.053 1.644 12.419 1.00 86.81 109 VAL A C 1
ATOM 895 O O . VAL A 1 109 ? -0.512 2.716 12.137 1.00 86.81 109 VAL A O 1
ATOM 898 N N . ASP A 1 110 ? -0.489 0.469 12.199 1.00 91.00 110 ASP A N 1
ATOM 899 C CA . ASP A 1 110 ? 0.822 0.330 11.585 1.00 91.00 110 ASP A CA 1
ATOM 900 C C . ASP A 1 110 ? 0.745 0.455 10.061 1.00 91.00 110 ASP A C 1
ATOM 902 O O . ASP A 1 110 ? -0.289 0.214 9.430 1.00 91.00 110 ASP A O 1
ATOM 906 N N . VAL A 1 111 ? 1.840 0.931 9.472 1.00 90.44 111 VAL A N 1
ATOM 907 C CA . VAL A 1 111 ? 1.904 1.243 8.039 1.00 90.44 111 VAL A CA 1
ATOM 908 C C . VAL A 1 111 ? 1.904 -0.020 7.171 1.00 90.44 111 VAL A C 1
ATOM 910 O O . VAL A 1 111 ? 1.304 -0.024 6.101 1.00 90.44 111 VAL A O 1
ATOM 913 N N . ASP A 1 112 ? 2.495 -1.105 7.663 1.00 91.69 112 ASP A N 1
ATOM 914 C CA . ASP A 1 112 ? 2.525 -2.429 7.038 1.00 91.69 112 ASP A CA 1
ATOM 915 C C . ASP A 1 112 ? 1.123 -3.052 6.943 1.00 91.69 112 ASP A C 1
ATOM 917 O O . ASP A 1 112 ? 0.738 -3.564 5.895 1.00 91.69 112 ASP A O 1
ATOM 921 N N . ASN A 1 113 ? 0.307 -2.931 7.994 1.00 89.94 113 ASN A N 1
ATOM 922 C CA . ASN A 1 113 ? -1.066 -3.434 8.021 1.00 89.94 113 ASN A CA 1
ATOM 923 C C . ASN A 1 113 ? -1.960 -2.720 7.002 1.00 89.94 113 ASN A C 1
ATOM 925 O O . ASN A 1 113 ? -2.841 -3.338 6.389 1.00 89.94 113 ASN A O 1
ATOM 929 N N . LEU A 1 114 ? -1.738 -1.417 6.821 1.00 90.12 114 LEU A N 1
ATOM 930 C CA . LEU A 1 114 ? -2.405 -0.638 5.785 1.00 90.12 114 LEU A CA 1
ATOM 931 C C . LEU A 1 114 ? -1.944 -1.077 4.395 1.00 90.12 114 LEU A C 1
ATOM 933 O O . LEU A 1 114 ? -2.784 -1.366 3.547 1.00 90.12 114 LEU A O 1
ATOM 937 N N . ALA A 1 115 ? -0.631 -1.182 4.191 1.00 92.81 115 ALA A N 1
ATOM 938 C CA . ALA A 1 115 ? -0.054 -1.571 2.914 1.00 92.81 115 ALA A CA 1
ATOM 939 C C . ALA A 1 115 ? -0.535 -2.954 2.468 1.00 92.81 115 ALA A C 1
ATOM 941 O O . ALA A 1 115 ? -1.037 -3.097 1.358 1.00 92.81 115 ALA A O 1
ATOM 942 N N . LYS A 1 116 ? -0.492 -3.941 3.369 1.00 91.69 116 LYS A N 1
ATOM 943 C CA . LYS A 1 116 ? -0.993 -5.295 3.126 1.00 91.69 116 LYS A CA 1
ATOM 944 C C . LYS A 1 116 ? -2.455 -5.289 2.691 1.00 91.69 116 LYS A C 1
ATOM 946 O O . LYS A 1 116 ? -2.787 -5.872 1.669 1.00 91.69 116 LYS A O 1
ATOM 951 N N . SER A 1 117 ? -3.308 -4.574 3.431 1.00 89.44 117 SER A N 1
ATOM 952 C CA . SER A 1 117 ? -4.745 -4.506 3.128 1.00 89.44 117 SER A CA 1
ATOM 953 C C . SER A 1 117 ? -5.015 -3.915 1.744 1.00 89.44 117 SER A C 1
ATOM 955 O O . SER A 1 117 ? -5.957 -4.321 1.077 1.00 89.44 117 SER A O 1
ATOM 957 N N . VAL A 1 118 ? -4.194 -2.960 1.316 1.00 90.69 118 VAL A N 1
ATOM 958 C CA . VAL A 1 118 ? -4.316 -2.308 0.014 1.00 90.69 118 VAL A CA 1
ATOM 959 C C . VAL A 1 118 ? -3.782 -3.191 -1.115 1.00 90.69 118 VAL A C 1
ATOM 961 O O . VAL A 1 118 ? -4.459 -3.329 -2.131 1.00 90.69 118 VAL A O 1
ATOM 964 N N . LEU A 1 119 ? -2.616 -3.819 -0.932 1.00 94.06 119 LEU A N 1
ATOM 965 C CA . LEU A 1 119 ? -2.048 -4.763 -1.900 1.00 94.06 119 LEU A CA 1
ATOM 966 C C . LEU A 1 119 ? -2.991 -5.948 -2.131 1.00 94.06 119 LEU A C 1
ATOM 968 O O . LEU A 1 119 ? -3.249 -6.285 -3.278 1.00 94.06 119 LEU A O 1
ATOM 972 N N . ASP A 1 120 ? -3.610 -6.476 -1.069 1.00 91.62 120 ASP A N 1
ATOM 973 C CA . ASP A 1 120 ? -4.635 -7.525 -1.154 1.00 91.62 120 ASP A CA 1
ATOM 974 C C . ASP A 1 120 ? -5.792 -7.161 -2.110 1.00 91.62 120 ASP A C 1
ATOM 976 O O . ASP A 1 120 ? -6.353 -8.035 -2.768 1.00 91.62 120 ASP A O 1
ATOM 980 N N . PHE A 1 121 ? -6.188 -5.882 -2.178 1.00 90.69 121 PHE A N 1
ATOM 981 C CA . PHE A 1 121 ? -7.244 -5.434 -3.093 1.00 90.69 121 PHE A CA 1
ATOM 982 C C . PHE A 1 121 ? -6.764 -5.350 -4.548 1.00 90.69 121 PHE A C 1
ATOM 984 O O . PHE A 1 121 ? -7.570 -5.512 -5.467 1.00 90.69 121 PHE A O 1
ATOM 991 N N . MET A 1 122 ? -5.468 -5.1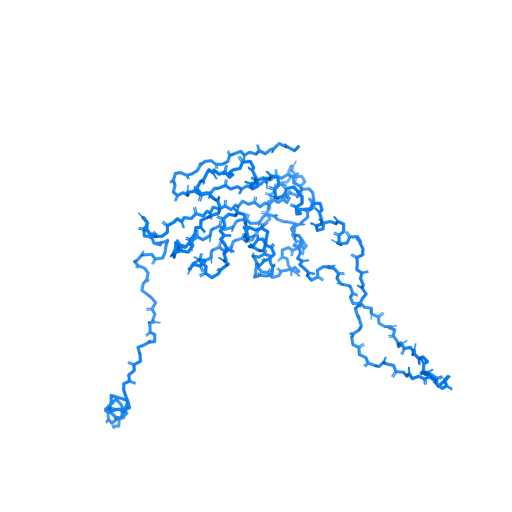09 -4.753 1.00 93.62 122 MET A N 1
ATOM 992 C CA . MET A 1 122 ? -4.836 -5.000 -6.068 1.00 93.62 122 MET A CA 1
ATOM 993 C C . MET A 1 122 ? -4.462 -6.366 -6.659 1.00 93.62 122 MET A C 1
ATOM 995 O O . MET A 1 122 ? -4.519 -6.521 -7.881 1.00 93.62 122 MET A O 1
ATOM 999 N N . THR A 1 123 ? -4.132 -7.358 -5.827 1.00 94.69 123 THR A N 1
ATOM 1000 C CA . THR A 1 123 ? -3.814 -8.725 -6.261 1.00 94.69 123 THR A CA 1
ATOM 1001 C C . THR A 1 123 ? -4.968 -9.343 -7.056 1.00 94.69 123 THR A C 1
ATOM 1003 O O . THR A 1 123 ? -6.141 -9.246 -6.686 1.00 94.69 123 THR A O 1
ATOM 1006 N N . GLY A 1 124 ? -4.637 -9.965 -8.187 1.00 93.62 124 GLY A N 1
ATOM 1007 C CA . GLY A 1 124 ? -5.578 -10.531 -9.153 1.00 93.62 124 GLY A CA 1
ATOM 1008 C C . GLY A 1 124 ? -6.290 -9.504 -10.043 1.00 93.62 124 GLY A C 1
ATOM 1009 O O . GLY A 1 124 ? -7.022 -9.911 -10.943 1.00 93.62 124 GLY A O 1
ATOM 1010 N N . ARG A 1 125 ? -6.094 -8.195 -9.816 1.00 94.19 125 ARG A N 1
ATOM 1011 C CA . ARG A 1 125 ? -6.685 -7.105 -10.621 1.00 94.19 125 ARG A CA 1
ATOM 1012 C C . ARG A 1 125 ? -5.627 -6.301 -11.358 1.00 94.19 125 ARG A C 1
ATOM 1014 O O . ARG A 1 125 ? -5.668 -6.199 -12.576 1.00 94.19 125 ARG A O 1
ATOM 1021 N N . VAL A 1 126 ? -4.679 -5.745 -10.609 1.00 95.12 126 VAL A N 1
ATOM 1022 C CA . VAL A 1 126 ? -3.598 -4.905 -11.141 1.00 95.12 126 VAL A CA 1
ATOM 1023 C C . VAL A 1 126 ? -2.371 -5.752 -11.466 1.00 95.12 126 VAL A C 1
ATOM 1025 O O . VAL A 1 126 ? -1.728 -5.536 -12.484 1.00 95.12 126 VAL A O 1
ATOM 1028 N N . PHE A 1 127 ? -2.071 -6.747 -10.638 1.00 96.38 127 PHE A N 1
ATOM 1029 C CA . PHE A 1 127 ? -0.982 -7.710 -10.816 1.00 96.38 127 PHE A CA 1
ATOM 1030 C C . PHE A 1 127 ? -1.448 -9.094 -10.355 1.00 96.38 127 PHE A C 1
ATOM 1032 O O . PHE A 1 127 ? -2.433 -9.189 -9.622 1.00 96.38 127 PHE A O 1
ATOM 1039 N N . GLU A 1 128 ? -0.807 -10.168 -10.813 1.00 96.00 128 GLU A N 1
ATOM 1040 C CA . GLU A 1 128 ? -1.247 -11.535 -10.498 1.00 96.00 128 GLU A CA 1
ATOM 1041 C C . GLU A 1 128 ? -0.994 -11.901 -9.038 1.00 96.00 128 GLU A C 1
ATOM 1043 O O . GLU A 1 128 ? -1.887 -12.445 -8.388 1.00 96.00 128 GLU A O 1
ATOM 1048 N N . ASP A 1 129 ? 0.194 -11.566 -8.535 1.00 93.62 129 ASP A N 1
ATOM 1049 C CA . ASP A 1 129 ? 0.678 -11.971 -7.216 1.00 93.62 129 ASP A CA 1
ATOM 1050 C C . ASP A 1 129 ? 1.488 -10.846 -6.549 1.00 93.62 129 ASP A C 1
ATOM 1052 O O . ASP A 1 129 ? 2.176 -10.075 -7.226 1.00 93.62 129 ASP A O 1
ATOM 1056 N N . ASP A 1 130 ? 1.410 -10.728 -5.219 1.00 90.19 130 ASP A N 1
ATOM 1057 C CA . ASP A 1 130 ? 2.168 -9.714 -4.479 1.00 90.19 130 ASP A CA 1
ATOM 1058 C C . ASP A 1 130 ? 3.681 -9.998 -4.469 1.00 90.19 130 ASP A C 1
ATOM 1060 O O . ASP A 1 130 ? 4.466 -9.072 -4.262 1.00 90.19 130 ASP A O 1
ATOM 1064 N N . SER A 1 131 ? 4.109 -11.213 -4.838 1.00 92.94 131 SER A N 1
ATOM 1065 C CA . SER A 1 131 ? 5.509 -11.561 -5.108 1.00 92.94 131 SER A CA 1
ATOM 1066 C C . SER A 1 131 ? 6.143 -10.748 -6.241 1.00 92.94 131 SER A C 1
ATOM 1068 O O . SER A 1 131 ? 7.365 -10.729 -6.369 1.00 92.94 131 SER A O 1
ATOM 1070 N N . GLN A 1 132 ? 5.339 -10.110 -7.099 1.00 95.31 132 GLN A N 1
ATOM 1071 C CA . GLN A 1 132 ? 5.827 -9.221 -8.157 1.00 95.31 132 GLN A CA 1
ATOM 1072 C C . GLN A 1 132 ? 6.284 -7.858 -7.615 1.00 95.31 132 GLN A C 1
ATOM 1074 O O . GLN A 1 132 ? 6.959 -7.116 -8.326 1.00 95.31 132 GLN A O 1
ATOM 1079 N N . VAL A 1 133 ? 5.924 -7.501 -6.377 1.00 95.19 133 VAL A N 1
ATOM 1080 C CA . VAL A 1 133 ? 6.299 -6.224 -5.757 1.00 95.19 133 VAL A CA 1
ATOM 1081 C C . VAL A 1 133 ? 7.723 -6.312 -5.203 1.00 95.19 133 VAL A C 1
ATOM 1083 O O . VAL A 1 133 ? 7.946 -6.749 -4.077 1.00 95.19 133 VAL A O 1
ATOM 1086 N N . SER A 1 134 ? 8.696 -5.848 -5.987 1.00 92.88 134 SER A N 1
ATOM 1087 C CA . SER A 1 134 ? 10.117 -5.807 -5.607 1.00 92.88 134 SER A CA 1
ATOM 1088 C C . SER A 1 134 ? 10.451 -4.659 -4.655 1.00 92.88 134 SER A C 1
ATOM 1090 O O . SER A 1 134 ? 11.461 -4.695 -3.955 1.00 92.88 134 SER A O 1
ATOM 1092 N N . SER A 1 135 ? 9.656 -3.588 -4.651 1.00 93.12 135 SER A N 1
ATOM 1093 C CA . SER A 1 135 ? 9.887 -2.414 -3.804 1.00 93.12 135 SER A CA 1
ATOM 1094 C C . SER A 1 135 ? 8.573 -1.746 -3.421 1.00 93.12 135 SER A C 1
ATOM 1096 O O . SER A 1 135 ? 7.666 -1.608 -4.242 1.00 93.12 135 SER A O 1
ATOM 1098 N N . LEU A 1 136 ? 8.464 -1.327 -2.160 1.00 95.12 136 LEU A N 1
ATOM 1099 C CA . LEU A 1 136 ? 7.241 -0.773 -1.588 1.00 95.12 136 LEU A CA 1
ATOM 1100 C C . LEU A 1 136 ? 7.556 0.454 -0.726 1.00 95.12 136 LEU A C 1
ATOM 1102 O O . LEU A 1 136 ? 8.184 0.355 0.327 1.00 95.12 136 LEU A O 1
ATOM 1106 N N . PHE A 1 137 ? 7.050 1.610 -1.145 1.00 95.25 137 PHE A N 1
ATOM 1107 C CA . PHE A 1 137 ? 7.149 2.871 -0.420 1.00 95.25 137 PHE A CA 1
ATOM 1108 C C . PHE A 1 137 ? 5.782 3.255 0.111 1.00 95.25 137 PHE A C 1
ATOM 1110 O O . PHE A 1 137 ? 4.849 3.474 -0.659 1.00 95.25 137 PHE A O 1
ATOM 1117 N N . VAL A 1 138 ? 5.653 3.387 1.429 1.00 95.31 138 VAL A N 1
ATOM 1118 C CA . VAL A 1 138 ? 4.366 3.712 2.051 1.00 95.31 138 VAL A CA 1
ATOM 1119 C C . VAL A 1 138 ? 4.530 4.900 2.973 1.00 95.31 138 VAL A C 1
ATOM 1121 O O . VAL A 1 138 ? 5.276 4.864 3.947 1.00 95.31 138 VAL A O 1
ATOM 1124 N N . THR A 1 139 ? 3.789 5.961 2.681 1.00 94.19 139 THR A N 1
ATOM 1125 C CA . THR A 1 139 ? 3.703 7.145 3.531 1.00 94.19 139 THR A CA 1
ATOM 1126 C C . THR A 1 139 ? 2.296 7.250 4.092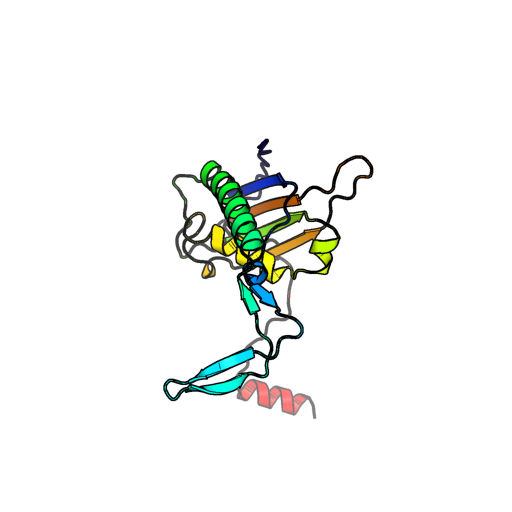 1.00 94.19 139 THR A C 1
ATOM 1128 O O . THR A 1 139 ? 1.328 7.298 3.337 1.00 94.19 139 THR A O 1
ATOM 1131 N N . LYS A 1 140 ? 2.168 7.348 5.418 1.00 92.94 140 LYS A N 1
ATOM 1132 C CA . LYS A 1 140 ? 0.906 7.692 6.084 1.00 92.94 140 LYS A CA 1
ATOM 1133 C C . LYS A 1 140 ? 0.988 9.079 6.710 1.00 92.94 140 LYS A C 1
ATOM 1135 O O . LYS A 1 140 ? 2.017 9.456 7.262 1.00 92.94 140 LYS A O 1
ATOM 1140 N N . GLY A 1 141 ? -0.097 9.840 6.646 1.00 90.88 141 GLY A N 1
ATOM 1141 C CA . GLY A 1 141 ? -0.146 11.168 7.243 1.00 90.88 141 GLY A CA 1
ATOM 1142 C C . GLY A 1 141 ? -1.558 11.707 7.397 1.00 90.88 141 GLY A C 1
ATOM 1143 O O . GLY A 1 141 ? -2.539 11.069 7.028 1.00 90.88 141 GLY A O 1
ATOM 1144 N N . VAL A 1 142 ? -1.638 12.914 7.938 1.00 87.44 142 VAL A N 1
ATOM 1145 C CA . VAL A 1 142 ? -2.887 13.654 8.126 1.00 87.44 142 VAL A CA 1
ATOM 1146 C C . VAL A 1 142 ? -2.928 14.844 7.177 1.00 87.44 142 VAL A C 1
ATOM 1148 O O . VAL A 1 142 ? -1.890 15.439 6.880 1.00 87.44 142 VAL A O 1
ATOM 1151 N N . ILE A 1 143 ? -4.117 15.201 6.699 1.00 78.00 143 ILE A N 1
ATOM 1152 C CA . ILE A 1 143 ? -4.337 16.504 6.067 1.00 78.00 143 ILE A CA 1
ATOM 1153 C C . ILE A 1 143 ? -4.662 17.474 7.205 1.00 78.00 143 ILE A C 1
ATOM 1155 O O . ILE A 1 143 ? -5.723 17.375 7.817 1.00 78.00 143 ILE A O 1
ATOM 1159 N N . LYS A 1 144 ? -3.711 18.355 7.536 1.00 68.25 144 LYS A N 1
ATOM 1160 C CA . LYS A 1 144 ? -3.908 19.429 8.515 1.00 68.25 144 LYS A CA 1
ATOM 1161 C C . LYS A 1 144 ? -4.309 20.685 7.765 1.00 68.25 144 LYS A C 1
ATOM 1163 O O . LYS A 1 144 ? -3.453 21.363 7.211 1.00 68.25 144 LYS A O 1
ATOM 1168 N N . ASP A 1 145 ? -5.600 20.958 7.741 1.00 64.31 145 ASP A N 1
ATOM 1169 C CA . ASP A 1 145 ? -6.129 22.237 7.297 1.00 64.31 145 ASP A CA 1
ATOM 1170 C C . ASP A 1 145 ? -7.153 22.689 8.341 1.00 64.31 145 ASP A C 1
ATOM 1172 O O . ASP A 1 145 ? -8.027 21.913 8.728 1.00 64.31 145 ASP A O 1
ATOM 1176 N N . GLU A 1 146 ? -7.012 23.913 8.848 1.00 56.91 146 GLU A N 1
ATOM 1177 C CA . GLU A 1 146 ? -7.921 24.480 9.853 1.00 56.91 146 GLU A CA 1
ATOM 1178 C C . GLU A 1 146 ? -9.337 24.692 9.291 1.00 56.91 146 GLU A C 1
ATOM 1180 O O . GLU A 1 146 ? -10.298 24.794 10.052 1.00 56.91 146 GLU A O 1
ATOM 1185 N N . LEU A 1 147 ? -9.476 24.729 7.961 1.00 56.19 147 LEU A N 1
ATOM 1186 C CA . LEU A 1 147 ? -10.718 25.049 7.258 1.00 56.19 147 LEU A CA 1
ATOM 1187 C C . LEU A 1 147 ? -11.421 23.824 6.660 1.00 56.19 147 LEU A C 1
ATOM 1189 O O . LEU A 1 147 ? -12.542 23.950 6.162 1.00 56.19 147 LEU A O 1
ATOM 1193 N N . VAL A 1 148 ? -10.794 22.643 6.697 1.00 58.50 148 VAL A N 1
ATOM 1194 C CA . VAL A 1 148 ? -11.325 21.429 6.062 1.00 58.50 148 VAL A CA 1
ATOM 1195 C C . VAL A 1 148 ? -11.444 20.310 7.102 1.00 58.50 148 VAL A C 1
ATOM 1197 O O . VAL A 1 148 ? -10.482 20.043 7.823 1.00 58.50 148 VAL A O 1
ATOM 1200 N N . PRO A 1 149 ? -12.599 19.619 7.204 1.00 64.06 149 PRO A N 1
ATOM 1201 C CA . PRO A 1 149 ? -12.708 18.432 8.051 1.00 64.06 149 PRO A CA 1
ATOM 1202 C C . PRO A 1 149 ? -11.621 17.414 7.685 1.00 64.06 149 PRO A C 1
ATOM 1204 O O . PRO A 1 149 ? -11.269 17.301 6.514 1.00 64.06 149 PRO A O 1
ATOM 1207 N N . GLN A 1 150 ? -11.097 16.672 8.672 1.00 66.56 150 GLN A N 1
ATOM 1208 C CA . GLN A 1 150 ? -10.052 15.666 8.437 1.00 66.56 150 GLN A CA 1
ATOM 1209 C C . GLN A 1 150 ? -10.478 14.729 7.302 1.00 66.56 150 GLN A C 1
ATOM 1211 O O . GLN A 1 150 ? -11.446 13.980 7.435 1.00 66.56 150 GLN A O 1
ATOM 1216 N N . LEU A 1 151 ? -9.770 14.819 6.175 1.00 72.50 151 LEU A N 1
ATOM 1217 C CA . LEU A 1 151 ? -10.041 14.012 4.995 1.00 72.50 151 LEU A CA 1
ATOM 1218 C C . LEU A 1 151 ? -9.185 12.754 5.031 1.00 72.50 151 LEU A C 1
ATOM 1220 O O . LEU A 1 151 ? -7.967 12.820 5.227 1.00 72.50 151 LEU A O 1
ATOM 1224 N N . SER A 1 152 ? -9.831 11.631 4.747 1.00 80.88 152 SER A N 1
ATOM 1225 C CA . SER A 1 152 ? -9.172 10.359 4.507 1.00 80.88 152 SER A CA 1
ATOM 1226 C C . SER A 1 152 ? -9.144 10.056 3.011 1.00 80.88 152 SER A C 1
ATOM 1228 O O . SER A 1 152 ? -9.973 10.523 2.214 1.00 80.88 152 SER A O 1
ATOM 1230 N N . GLY A 1 153 ? -8.125 9.312 2.608 1.00 83.12 153 GLY A N 1
ATOM 1231 C CA . GLY A 1 153 ? -7.895 8.997 1.211 1.00 83.12 153 GLY A CA 1
ATOM 1232 C C . GLY A 1 153 ? -6.648 8.164 1.008 1.00 83.12 153 GLY A C 1
ATOM 1233 O O . GLY A 1 153 ? -5.801 8.041 1.892 1.00 83.12 153 GLY A O 1
ATOM 1234 N N . ILE A 1 154 ? -6.538 7.608 -0.183 1.00 86.81 154 ILE A N 1
ATOM 1235 C CA . ILE A 1 154 ? -5.382 6.835 -0.601 1.00 86.81 154 ILE A CA 1
ATOM 1236 C C . ILE A 1 154 ? -5.044 7.184 -2.041 1.00 86.81 154 ILE A C 1
ATOM 1238 O O . ILE A 1 154 ? -5.938 7.329 -2.873 1.00 86.81 154 ILE A O 1
ATOM 1242 N N . THR A 1 155 ? -3.755 7.303 -2.321 1.00 88.81 155 THR A N 1
ATOM 1243 C CA . THR A 1 155 ? -3.217 7.394 -3.675 1.00 88.81 155 THR A CA 1
ATOM 1244 C C . THR A 1 155 ? -2.128 6.353 -3.837 1.00 88.81 155 THR A C 1
ATOM 1246 O O . THR A 1 155 ? -1.288 6.198 -2.949 1.00 88.81 155 THR A O 1
ATOM 1249 N N . ILE A 1 156 ? -2.142 5.654 -4.964 1.00 91.62 156 ILE A N 1
ATOM 1250 C CA . ILE A 1 156 ? -1.194 4.595 -5.288 1.00 91.62 156 ILE A CA 1
ATOM 1251 C C . ILE A 1 156 ? -0.676 4.824 -6.690 1.00 91.62 156 ILE A C 1
ATOM 1253 O O . ILE A 1 156 ? -1.468 5.036 -7.605 1.00 91.62 156 ILE A O 1
ATOM 1257 N N . GLY A 1 157 ? 0.639 4.754 -6.838 1.00 92.00 157 GLY A N 1
ATOM 1258 C CA . GLY A 1 157 ? 1.318 4.631 -8.114 1.00 92.00 157 GLY A CA 1
ATOM 1259 C C . GLY A 1 157 ? 2.096 3.320 -8.167 1.00 92.00 157 GLY A C 1
ATOM 1260 O O . GLY A 1 157 ? 2.625 2.868 -7.152 1.00 92.00 157 GLY A O 1
ATOM 1261 N N . LEU A 1 158 ? 2.169 2.722 -9.347 1.00 93.25 158 LEU A N 1
ATOM 1262 C CA . LEU A 1 158 ? 2.965 1.539 -9.638 1.00 93.25 158 LEU A CA 1
ATOM 1263 C C . LEU A 1 158 ? 3.873 1.832 -10.833 1.00 93.25 158 LEU A C 1
ATOM 1265 O O . LEU A 1 158 ? 3.447 2.465 -11.801 1.00 93.25 158 LEU A O 1
ATOM 1269 N N . ARG A 1 159 ? 5.131 1.402 -10.726 1.00 93.88 159 ARG A N 1
ATOM 1270 C CA . ARG A 1 159 ? 6.150 1.493 -11.776 1.00 93.88 159 ARG A CA 1
ATOM 1271 C C . ARG A 1 159 ? 6.577 0.089 -12.186 1.00 93.88 159 ARG A C 1
ATOM 1273 O O . ARG A 1 159 ? 6.787 -0.760 -11.319 1.00 93.88 159 ARG A O 1
ATOM 1280 N N . ILE A 1 160 ? 6.714 -0.145 -13.483 1.00 94.25 160 ILE A N 1
ATOM 1281 C CA . ILE A 1 160 ? 7.242 -1.390 -14.039 1.00 94.25 160 ILE A CA 1
ATOM 1282 C C . ILE A 1 160 ? 8.768 -1.283 -14.087 1.00 94.25 160 ILE A C 1
ATOM 1284 O O . ILE A 1 160 ? 9.325 -0.464 -14.817 1.00 94.25 160 ILE A O 1
ATOM 1288 N N . LEU A 1 161 ? 9.458 -2.117 -13.308 1.00 91.81 161 LEU A N 1
ATOM 1289 C CA . LEU A 1 161 ? 10.920 -2.074 -13.192 1.00 91.81 161 LEU A CA 1
ATOM 1290 C C . LEU A 1 161 ? 11.645 -2.725 -14.374 1.00 91.81 161 LEU A C 1
ATOM 1292 O O . LEU A 1 161 ? 12.835 -2.503 -14.571 1.00 91.81 161 LEU A O 1
ATOM 1296 N N . ASN A 1 162 ? 10.939 -3.495 -15.203 1.00 83.25 162 ASN A N 1
ATOM 1297 C CA . ASN A 1 162 ? 11.509 -4.045 -16.433 1.00 83.25 162 ASN A CA 1
ATOM 1298 C C . ASN A 1 162 ? 11.906 -2.940 -17.430 1.00 83.25 162 ASN A C 1
ATOM 1300 O O . ASN A 1 162 ? 12.774 -3.158 -18.271 1.00 83.25 162 ASN A O 1
ATOM 1304 N N . GLU A 1 163 ? 11.271 -1.767 -17.334 1.00 76.69 163 GLU A N 1
ATOM 1305 C CA . GLU A 1 163 ? 11.452 -0.641 -18.257 1.00 76.69 163 GLU A CA 1
ATOM 1306 C C . GLU A 1 163 ? 12.087 0.588 -17.588 1.00 76.69 163 GLU A C 1
ATOM 1308 O O . GLU A 1 163 ? 12.491 1.531 -18.271 1.00 76.69 163 GLU A O 1
ATOM 1313 N N . LYS A 1 164 ? 12.169 0.601 -16.251 1.00 86.62 164 LYS A N 1
ATOM 1314 C CA . LYS A 1 164 ? 12.598 1.752 -15.450 1.00 86.62 164 LYS A CA 1
ATOM 1315 C C . LYS A 1 164 ? 13.504 1.317 -14.309 1.00 86.62 164 LYS 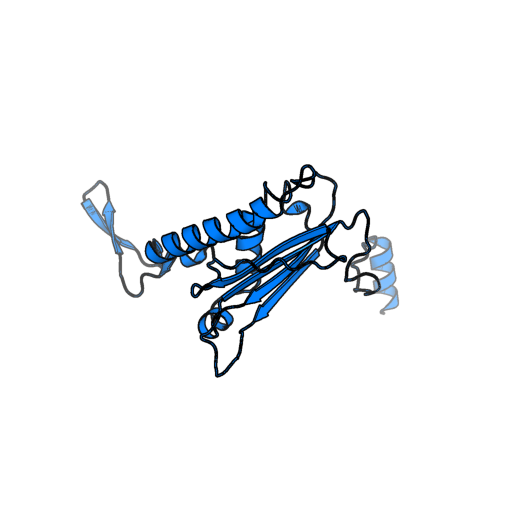A C 1
ATOM 1317 O O . LYS A 1 164 ? 13.265 0.310 -13.653 1.00 86.62 164 LYS A O 1
ATOM 1322 N N . GLU A 1 165 ? 14.492 2.148 -14.000 1.00 88.06 165 GLU A N 1
ATOM 1323 C CA .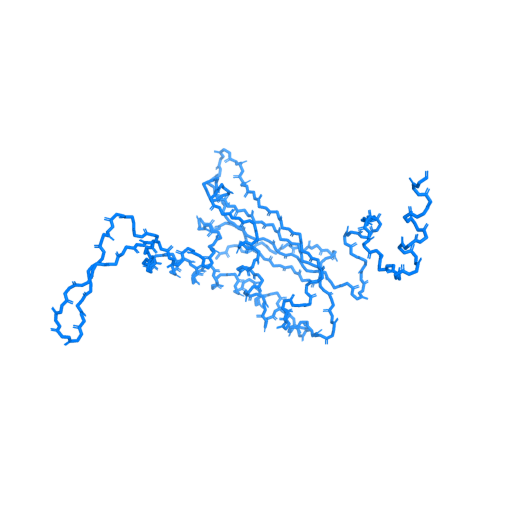 GLU A 1 165 ? 15.266 1.984 -12.773 1.00 88.06 165 GLU A CA 1
ATOM 1324 C C . GLU A 1 165 ? 14.394 2.238 -11.526 1.00 88.06 165 GLU A C 1
ATOM 1326 O O . GLU A 1 165 ? 13.512 3.115 -11.513 1.00 88.06 165 GLU A O 1
ATOM 1331 N N . SER A 1 166 ? 14.658 1.468 -10.463 1.00 89.12 166 SER A N 1
ATOM 1332 C CA . SER A 1 166 ? 14.017 1.639 -9.152 1.00 89.12 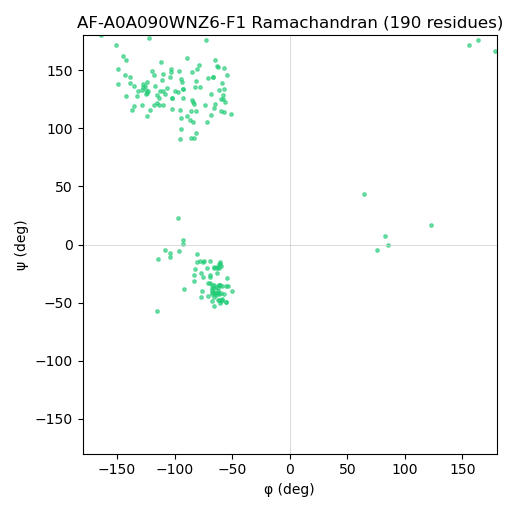166 SER A CA 1
ATOM 1333 C C . SER A 1 166 ? 14.237 3.053 -8.610 1.00 89.12 166 SER A C 1
ATOM 1335 O O . SER A 1 166 ? 15.261 3.679 -8.871 1.00 89.12 166 SER A O 1
ATOM 1337 N N . LEU A 1 167 ? 13.310 3.552 -7.790 1.00 88.44 167 LEU A N 1
ATOM 1338 C CA . LEU A 1 167 ? 13.511 4.789 -7.026 1.00 88.44 167 LEU A CA 1
ATOM 1339 C C . LEU A 1 167 ? 14.701 4.712 -6.051 1.00 88.44 167 LEU A C 1
ATOM 1341 O O . LEU A 1 167 ? 15.162 5.751 -5.583 1.00 88.44 167 LEU A O 1
ATOM 1345 N N . LEU A 1 168 ? 15.199 3.510 -5.741 1.00 85.38 168 LEU A N 1
ATOM 1346 C CA . LEU A 1 168 ? 16.435 3.298 -4.978 1.00 85.38 168 LEU A CA 1
ATOM 1347 C C . LEU A 1 168 ? 17.675 3.142 -5.864 1.00 85.38 168 LEU A C 1
ATOM 1349 O O . LEU A 1 168 ? 18.758 2.889 -5.336 1.00 85.38 168 LEU A O 1
ATOM 1353 N N . ALA A 1 169 ? 17.560 3.284 -7.186 1.00 84.75 169 ALA A N 1
ATOM 1354 C CA . ALA A 1 169 ? 18.723 3.227 -8.060 1.00 84.75 169 ALA A CA 1
ATOM 1355 C C . ALA A 1 169 ? 19.746 4.297 -7.649 1.00 84.75 169 ALA A C 1
ATOM 1357 O O . ALA A 1 169 ? 19.419 5.467 -7.445 1.00 84.75 169 ALA A O 1
ATOM 1358 N N . GLY A 1 170 ? 20.994 3.867 -7.463 1.00 80.81 170 GLY A N 1
ATOM 1359 C CA . GLY A 1 170 ? 22.074 4.717 -6.958 1.00 80.81 170 GLY A CA 1
ATOM 1360 C C . GLY A 1 170 ? 22.168 4.818 -5.430 1.00 80.81 170 GLY A C 1
ATOM 1361 O O . GLY A 1 170 ? 23.083 5.475 -4.935 1.00 80.81 170 GLY A O 1
ATOM 1362 N N . VAL A 1 171 ? 21.289 4.156 -4.670 1.00 81.56 171 VAL A N 1
ATOM 1363 C CA . VAL A 1 171 ? 21.439 3.995 -3.218 1.00 81.56 171 VAL A CA 1
ATOM 1364 C C . VAL A 1 171 ? 22.127 2.662 -2.935 1.00 81.56 171 VAL A C 1
ATOM 1366 O O . VAL A 1 171 ? 21.536 1.598 -3.092 1.00 81.56 171 VAL A O 1
ATOM 1369 N N . SER A 1 172 ? 23.384 2.711 -2.498 1.00 75.75 172 SER A N 1
ATOM 1370 C CA . SER A 1 172 ? 24.102 1.512 -2.060 1.00 75.75 172 SER A CA 1
ATOM 1371 C C . SER A 1 172 ? 23.721 1.172 -0.623 1.00 75.75 172 SER A C 1
ATOM 1373 O O . SER A 1 172 ? 24.032 1.920 0.306 1.00 75.75 172 SER A O 1
ATOM 1375 N N . PHE A 1 173 ? 23.071 0.028 -0.437 1.00 73.19 173 PHE A N 1
ATOM 1376 C CA . PHE A 1 173 ? 22.933 -0.593 0.875 1.00 73.19 173 PHE A CA 1
ATOM 1377 C C . PHE A 1 173 ? 24.113 -1.533 1.126 1.00 73.19 173 PHE A C 1
ATOM 1379 O O . PHE A 1 173 ? 24.803 -1.951 0.197 1.00 73.19 173 PHE A O 1
ATOM 1386 N N . TYR A 1 174 ? 24.359 -1.865 2.391 1.00 79.19 174 TYR A N 1
ATOM 1387 C CA . TYR A 1 174 ? 25.270 -2.958 2.711 1.00 79.19 174 TYR A CA 1
ATOM 1388 C C . TYR A 1 174 ? 24.610 -4.262 2.267 1.00 79.19 174 TYR A C 1
ATOM 1390 O O . TYR A 1 174 ? 23.593 -4.665 2.831 1.00 79.19 174 TYR A O 1
ATOM 1398 N N . GLU A 1 175 ? 25.163 -4.889 1.236 1.00 68.88 175 GLU A N 1
ATOM 1399 C CA . GLU A 1 175 ? 24.732 -6.210 0.798 1.00 68.88 175 GLU A CA 1
ATOM 1400 C C . GLU A 1 175 ? 25.402 -7.274 1.666 1.00 68.88 175 GLU A C 1
ATOM 1402 O O . GLU A 1 175 ? 26.601 -7.211 1.954 1.00 68.88 175 GLU A O 1
ATOM 1407 N N . PHE A 1 176 ? 24.616 -8.262 2.094 1.00 71.81 176 PHE A N 1
ATOM 1408 C CA . PHE A 1 176 ? 25.185 -9.484 2.638 1.00 71.81 176 PHE A CA 1
ATOM 1409 C C . PHE A 1 176 ? 25.783 -10.263 1.475 1.00 71.81 176 PHE A C 1
ATOM 1411 O O . PHE A 1 176 ? 25.062 -10.832 0.661 1.00 71.81 176 PHE A O 1
ATOM 1418 N N . ILE A 1 177 ? 27.107 -10.248 1.394 1.00 78.56 177 ILE A N 1
ATOM 1419 C CA . ILE A 1 177 ? 27.846 -11.097 0.471 1.00 78.56 177 ILE A CA 1
ATOM 1420 C C . ILE A 1 177 ? 27.991 -12.451 1.157 1.00 78.56 177 ILE A C 1
ATOM 1422 O O . ILE A 1 177 ? 28.523 -12.532 2.268 1.00 78.56 177 ILE A O 1
ATOM 1426 N N . GLU A 1 178 ? 27.484 -13.501 0.517 1.00 79.69 178 GLU A N 1
ATOM 1427 C CA . GLU A 1 178 ? 27.795 -14.863 0.932 1.00 79.69 178 GLU A CA 1
ATOM 1428 C C . GLU A 1 178 ? 29.288 -15.086 0.694 1.00 79.69 178 GLU A C 1
ATOM 1430 O O . GLU A 1 178 ? 29.775 -14.963 -0.430 1.00 79.69 178 GLU A O 1
ATOM 1435 N N . ILE A 1 179 ? 30.012 -15.345 1.776 1.00 87.06 179 ILE A N 1
ATOM 1436 C CA . ILE A 1 179 ? 31.418 -15.726 1.729 1.00 87.06 179 ILE A CA 1
ATOM 1437 C C . ILE A 1 179 ? 31.510 -17.220 1.993 1.00 87.06 179 ILE A C 1
ATOM 1439 O O . ILE A 1 179 ? 30.748 -17.772 2.788 1.00 87.06 179 ILE A O 1
ATOM 1443 N N . SER A 1 180 ? 32.445 -17.872 1.321 1.00 87.50 180 SER A N 1
ATOM 1444 C CA . SER A 1 180 ? 32.775 -19.266 1.593 1.00 87.50 180 SER A CA 1
ATOM 1445 C C . SER A 1 180 ? 33.360 -19.440 3.000 1.00 87.50 180 SER A C 1
ATOM 1447 O O . SER A 1 180 ? 33.923 -18.506 3.581 1.00 87.50 180 SER A O 1
ATOM 1449 N N . ASP A 1 181 ? 33.290 -20.663 3.534 1.00 89.00 181 ASP A N 1
ATOM 1450 C CA . ASP A 1 181 ? 33.911 -21.010 4.821 1.00 89.00 181 ASP A CA 1
ATOM 1451 C C . ASP A 1 181 ? 35.420 -20.685 4.828 1.00 89.00 181 ASP A C 1
ATOM 1453 O O . ASP A 1 181 ? 35.961 -20.200 5.823 1.00 89.00 181 ASP A O 1
ATOM 1457 N N . GLU A 1 182 ? 36.095 -20.870 3.688 1.00 87.44 182 GLU A N 1
ATOM 1458 C CA . GLU A 1 182 ? 37.516 -20.549 3.513 1.00 87.44 182 GLU A CA 1
ATOM 1459 C C . GLU A 1 182 ? 37.792 -19.039 3.616 1.00 87.44 182 GLU A C 1
ATOM 1461 O O . GLU A 1 182 ? 38.762 -18.624 4.257 1.00 87.44 182 GLU A O 1
ATOM 1466 N N . GLU A 1 183 ? 36.938 -18.202 3.020 1.00 85.62 183 GLU A N 1
ATOM 1467 C CA . GLU A 1 183 ? 37.029 -16.739 3.113 1.00 85.62 183 GLU A CA 1
ATOM 1468 C C . GLU A 1 183 ? 36.742 -16.247 4.538 1.00 85.62 183 GLU A C 1
ATOM 1470 O O . GLU A 1 183 ? 37.428 -15.349 5.034 1.00 85.62 183 GLU A O 1
ATOM 1475 N N . TYR A 1 184 ? 35.792 -16.876 5.235 1.00 86.75 184 TYR A N 1
ATOM 1476 C CA . TYR A 1 184 ? 35.493 -16.577 6.634 1.00 86.75 184 TYR A CA 1
ATOM 1477 C C . TYR A 1 184 ? 36.693 -16.858 7.550 1.00 86.75 184 TYR A C 1
ATOM 1479 O O . TYR A 1 184 ? 37.088 -16.000 8.345 1.00 86.75 184 TYR A O 1
ATOM 1487 N N . GLU A 1 185 ? 37.328 -18.026 7.416 1.00 87.81 185 GLU A N 1
ATOM 1488 C CA . GLU A 1 185 ? 38.509 -18.378 8.210 1.00 87.81 185 GLU A CA 1
ATOM 1489 C C . GLU A 1 185 ? 39.700 -17.440 7.956 1.00 87.81 185 GLU A C 1
ATOM 1491 O O . GLU A 1 185 ? 40.445 -17.108 8.885 1.00 87.81 185 GLU A O 1
ATOM 1496 N N . GLN A 1 186 ? 39.894 -16.995 6.711 1.00 85.81 186 GLN A N 1
ATOM 1497 C CA . GLN A 1 186 ? 40.948 -16.040 6.360 1.00 85.81 186 GLN A CA 1
ATOM 1498 C C . GLN A 1 186 ? 40.704 -14.656 6.972 1.00 85.81 186 GLN A C 1
ATOM 1500 O O . GLN A 1 186 ? 41.644 -14.034 7.471 1.00 85.81 186 GLN A O 1
ATOM 1505 N N . GLU A 1 187 ? 39.461 -14.177 6.976 1.00 82.88 187 GLU A N 1
ATOM 1506 C CA . GLU A 1 187 ? 39.095 -12.900 7.596 1.00 82.88 187 GLU A CA 1
ATOM 1507 C C . GLU A 1 187 ? 39.198 -12.938 9.128 1.00 82.88 187 GLU A C 1
ATOM 1509 O O . GLU A 1 187 ? 39.588 -11.944 9.743 1.00 82.88 187 GLU A O 1
ATOM 1514 N N . MET A 1 188 ? 38.925 -14.085 9.761 1.00 82.31 188 MET A N 1
ATOM 1515 C CA . MET A 1 188 ? 39.117 -14.258 11.207 1.00 82.31 188 MET A CA 1
ATOM 1516 C C . MET A 1 188 ? 40.602 -14.227 11.598 1.00 82.31 188 MET A C 1
ATOM 1518 O O . MET A 1 188 ? 40.952 -13.584 12.584 1.00 82.31 188 MET A O 1
ATOM 1522 N N . LYS A 1 189 ? 41.490 -14.821 10.788 1.00 78.94 189 LYS A N 1
ATOM 1523 C CA . LYS A 1 189 ? 42.951 -14.792 11.010 1.00 78.94 189 LYS A CA 1
ATOM 1524 C C . LYS A 1 189 ? 43.587 -13.416 10.801 1.00 78.94 189 LYS A C 1
ATOM 1526 O O . LYS A 1 189 ? 44.625 -13.141 11.385 1.00 78.94 189 LYS A O 1
ATOM 1531 N N . LYS A 1 190 ? 42.998 -12.543 9.973 1.00 75.25 190 LYS A N 1
ATOM 1532 C CA . LYS A 1 190 ? 43.475 -11.155 9.781 1.00 75.25 190 LYS A CA 1
ATOM 1533 C C . LYS A 1 190 ? 43.140 -10.225 10.954 1.00 75.25 190 LYS A C 1
ATOM 1535 O O . LYS A 1 190 ? 43.646 -9.106 10.990 1.00 75.25 190 LYS A O 1
ATOM 1540 N N . LYS A 1 191 ? 42.241 -10.642 11.851 1.00 64.56 191 LYS A N 1
ATOM 1541 C CA . LYS A 1 191 ? 41.783 -9.849 13.003 1.00 64.56 191 LYS A CA 1
ATOM 1542 C C . LYS A 1 191 ? 42.532 -10.164 14.307 1.00 64.56 191 LYS A C 1
ATOM 1544 O O . LYS A 1 191 ? 42.279 -9.470 15.291 1.00 64.56 191 LYS A O 1
ATOM 1549 N N . GLU A 1 192 ? 43.409 -11.171 14.310 1.00 54.56 192 GLU A N 1
ATOM 1550 C CA . GLU A 1 192 ? 44.370 -11.478 15.389 1.00 54.56 192 GLU A CA 1
ATOM 1551 C C . GLU A 1 192 ? 45.693 -10.724 15.191 1.00 54.56 192 GLU A C 1
ATOM 1553 O O . GLU A 1 192 ? 46.251 -10.258 16.212 1.00 54.56 192 GLU A O 1
#

Secondary structure (DSSP, 8-state):
----PPP-TT-SEEEEEEEESS----GGGGEEE-TT--EEEE-TT--EEEEPS--EEE-HHHHHHHHHHHHHHHHHHHTT--TTPSBPTT--EEEEEEEE--HHHHHHS-HHHHHHHHHHHHBTTTBS-GGGEEEEEEEEE----TTS---EEEEEEEEETTTS--TTTT----------HHHHHHHHHTT-

InterPro domains:
  IPR008822 Holliday junction resolvase RusA-like [PF05866] (63-140)
  IPR036614 Holliday junction resolvase RusA-like superfamily [G3DSA:3.30.1330.70] (48-155)
  IPR036614 Holliday junction resolvase RusA-like superfamily [SSF103084] (83-145)

Sequence (192 aa):
MKVKQVYNPDFDFICGYIGGFDDVPTKQDKFKPIKQKTLFYKDEDGNEHQLEGEFYASNNKAKENLKKFEANFVECIDLMLTEDHPYKSPTQLEVVMNIKMSEKRLKSVDVDNLAKSVLDFMTGRVFEDDSQVSSLFVTKGVIKDELVPQLSGITIGLRILNEKESLLAGVSFYEFIEISDEEYEQEMKKKE

Radius of gyration: 23.12 Å; Cα contacts (8 Å, |Δi|>4): 282; chains: 1; bounding box: 67×59×55 Å

Mean predicted aligned error: 11.49 Å

pLDDT: mean 80.16, std 13.18, range [40.06, 96.38]

Solvent-accessible surface area (backbone atoms only — not comparable to full-atom values): 11520 Å² total; per-residue (Å²): 134,78,68,62,88,69,86,55,92,83,38,81,42,54,39,43,42,65,71,40,83,64,57,86,60,40,80,67,51,36,47,39,75,54,80,92,61,85,43,72,47,65,51,99,87,67,52,79,43,80,51,84,75,93,46,68,41,80,27,67,69,43,44,51,51,38,52,52,50,50,52,57,50,49,53,38,45,64,76,60,60,55,93,74,48,41,43,52,86,88,54,35,29,34,39,41,37,42,37,30,22,43,71,68,52,64,77,74,54,60,69,63,53,45,49,50,47,52,49,63,67,36,42,69,51,56,27,62,51,73,86,31,55,78,42,78,46,78,47,77,46,61,57,89,50,99,89,49,79,66,37,7,30,38,40,38,36,32,29,55,47,86,85,39,82,56,94,59,64,93,63,85,70,91,74,87,74,90,68,54,73,68,55,49,55,53,56,55,64,73,74,112

Nearest PDB structures (foldseek):
  7ung-assembly1_TP  TM=3.578E-01  e=3.897E-02  Homo sapiens
  6mlr-assembly1_A  TM=2.117E-01  e=2.573E+00  Sus scrofa
  7aqd-assembly1_F  TM=1.837E-01  e=3.788E+00  Bacillus subtilis subsp. subtilis str. 168

Foldseek 3Di:
DPFDDDDDPQFPFKFKGKFDPQFQAFPVLQKDWPPDDQDWDADPVRDTDTDDDTDIDGDVVSVVSNVVVLVVRLVRLVVGDDPCPQPEPPWAKEKAKEWEGDPVCVVVDDQVRSVVSNVVSCDPTNHPDPVSYPYYHTHYDWDDDPPDDTMTMMMMGMHTCVVDPDPCVVPDDDDDDDDDPVVVVVVVVVVD

Organism: Nonlabens ulvanivorans (NCBI:txid906888)